Protein AF-A0A4R1R5V6-F1 (afdb_monomer)

Sequence (271 aa):
MTAVFISIFLVMGVMIYFIIISLRLVIENATKKVNAYFLSKLSEYDDDFQKKIDEIQNLEFSKEELKQEIRMLQMDHNSLGTSRFYRPRPVERDIFIPTARYIDNVFFEDYKLVKNLLIIDKEEIIRTILDKFPYAGDKKRYNAAKSILQTLNFEAVYDLSSLPEETQLKLLDEELKREEKKLLKEYLEPLREAKEFNLLGFLNWINEVITKESPILMAYLGEKDEDYSYIADNVICQFDSNVCEGIRIVYQNRLYDYSVYESRRRNEYIY

Organism: NCBI:txid1469948

Mean predicted aligned error: 18.08 Å

Structure (mmCIF, N/CA/C/O backbone):
data_AF-A0A4R1R5V6-F1
#
_entry.id   AF-A0A4R1R5V6-F1
#
loop_
_atom_site.group_PDB
_atom_site.id
_atom_site.type_symbol
_atom_site.label_atom_id
_atom_site.label_alt_id
_atom_site.label_comp_id
_atom_site.label_asym_id
_atom_site.label_entity_id
_atom_site.label_seq_id
_atom_site.pdbx_PDB_ins_code
_atom_site.Cartn_x
_atom_site.Cartn_y
_atom_site.Cartn_z
_atom_site.occupancy
_atom_site.B_iso_or_equiv
_atom_site.auth_seq_id
_atom_site.auth_comp_id
_atom_site.auth_asym_id
_atom_site.auth_atom_id
_atom_site.pdbx_PDB_model_num
ATOM 1 N N . MET A 1 1 ? 69.994 -27.601 49.071 1.00 62.72 1 MET A N 1
ATOM 2 C CA . MET A 1 1 ? 68.997 -26.556 48.736 1.00 62.72 1 MET A CA 1
ATOM 3 C C . MET A 1 1 ? 69.454 -25.644 47.598 1.00 62.72 1 MET A C 1
ATOM 5 O O . MET A 1 1 ? 68.696 -25.482 46.656 1.00 62.72 1 MET A O 1
ATOM 9 N N . THR A 1 2 ? 70.681 -25.115 47.599 1.00 75.88 2 THR A N 1
ATOM 10 C CA . THR A 1 2 ? 71.198 -24.221 46.534 1.00 75.88 2 THR A CA 1
ATOM 11 C C . THR A 1 2 ? 71.192 -24.830 45.121 1.00 75.88 2 THR A C 1
ATOM 13 O O . THR A 1 2 ? 70.782 -24.162 44.178 1.00 75.88 2 THR A O 1
ATOM 16 N N . ALA A 1 3 ? 71.544 -26.111 44.962 1.00 77.00 3 ALA A N 1
ATOM 17 C CA . ALA A 1 3 ? 71.521 -26.796 43.659 1.00 77.00 3 ALA A CA 1
ATOM 18 C C . ALA A 1 3 ? 70.109 -26.929 43.040 1.00 77.00 3 ALA A C 1
ATOM 20 O O . ALA A 1 3 ? 69.960 -26.918 41.818 1.00 77.00 3 ALA A O 1
ATOM 21 N N . VAL A 1 4 ? 69.068 -27.007 43.877 1.00 82.50 4 VAL A N 1
ATOM 22 C CA . VAL A 1 4 ? 67.664 -27.074 43.428 1.00 82.50 4 VAL A CA 1
ATOM 23 C C . VAL A 1 4 ? 67.196 -25.701 42.935 1.00 82.50 4 VAL A C 1
ATOM 25 O O . VAL A 1 4 ? 66.539 -25.601 41.907 1.00 82.50 4 VAL A O 1
ATOM 28 N N . PHE A 1 5 ? 67.609 -24.618 43.600 1.00 84.19 5 PHE A N 1
ATOM 29 C CA . PHE A 1 5 ? 67.310 -23.263 43.127 1.00 84.19 5 PHE A CA 1
ATOM 30 C C . PHE A 1 5 ? 67.996 -22.947 41.791 1.00 84.19 5 PHE A C 1
ATOM 32 O O . PHE A 1 5 ? 67.356 -22.401 40.897 1.00 84.19 5 PHE A O 1
ATOM 39 N N . ILE A 1 6 ? 69.260 -23.344 41.611 1.00 87.44 6 ILE A N 1
ATOM 40 C CA . ILE A 1 6 ? 69.994 -23.115 40.352 1.00 87.44 6 ILE A CA 1
ATOM 41 C C . ILE A 1 6 ? 69.330 -23.848 39.177 1.00 87.44 6 ILE A C 1
ATOM 43 O O . ILE A 1 6 ? 69.193 -23.281 38.094 1.00 87.44 6 ILE A O 1
ATOM 47 N N . SER A 1 7 ? 68.872 -25.083 39.388 1.00 84.12 7 SER A N 1
ATOM 48 C CA . SER A 1 7 ? 68.189 -25.860 38.346 1.00 84.12 7 SER A CA 1
ATOM 49 C C . SER A 1 7 ? 66.830 -25.262 37.965 1.00 84.12 7 SER A C 1
ATOM 51 O O . SER A 1 7 ? 66.526 -25.183 36.777 1.00 84.12 7 SER A O 1
ATOM 53 N N . ILE A 1 8 ? 66.058 -24.747 38.928 1.00 87.25 8 ILE A N 1
ATOM 54 C CA . ILE A 1 8 ? 64.796 -24.037 38.649 1.00 87.25 8 ILE A CA 1
ATOM 55 C C . ILE A 1 8 ? 65.042 -22.777 37.807 1.00 87.25 8 ILE A C 1
ATOM 57 O O . ILE A 1 8 ? 64.345 -22.555 36.817 1.00 87.25 8 ILE A O 1
ATOM 61 N N . PHE A 1 9 ? 66.058 -21.975 38.145 1.00 89.50 9 PHE A N 1
ATOM 62 C CA . PHE A 1 9 ? 66.395 -20.778 37.367 1.00 89.50 9 PHE A CA 1
ATOM 63 C C . PHE A 1 9 ? 66.865 -21.106 35.946 1.00 89.50 9 PHE A C 1
ATOM 65 O O . PHE A 1 9 ? 66.532 -20.377 35.012 1.00 89.50 9 PHE A O 1
ATOM 72 N N . LEU A 1 10 ? 67.586 -22.214 35.761 1.00 90.81 10 LEU A N 1
ATOM 73 C CA . LEU A 1 10 ? 68.023 -22.659 34.440 1.00 90.81 10 LEU A CA 1
ATOM 74 C C . LEU A 1 10 ? 66.830 -23.078 33.572 1.00 90.81 10 LEU A C 1
ATOM 76 O O . LEU A 1 10 ? 66.726 -22.641 32.428 1.00 90.81 10 LEU A O 1
ATOM 80 N N . VAL A 1 11 ? 65.885 -23.842 34.130 1.00 89.31 11 VAL A N 1
ATOM 81 C CA . VAL A 1 11 ? 64.647 -24.218 33.426 1.00 89.31 11 VAL A CA 1
ATOM 82 C C . VAL A 1 11 ? 63.820 -22.979 33.073 1.00 89.31 11 VAL A C 1
ATOM 84 O O . VAL A 1 11 ? 63.365 -22.851 31.937 1.00 89.31 11 VAL A O 1
ATOM 87 N N . MET A 1 12 ? 63.683 -22.026 34.000 1.00 88.69 12 MET A N 1
ATOM 88 C CA . MET A 1 12 ? 62.961 -20.776 33.745 1.00 88.69 12 MET A CA 1
ATOM 89 C C . MET A 1 12 ? 63.623 -19.949 32.632 1.00 88.69 12 MET A C 1
ATOM 91 O O . MET A 1 12 ? 62.933 -19.432 31.754 1.00 88.69 12 MET A O 1
ATOM 95 N N . GLY A 1 13 ? 64.958 -19.872 32.616 1.00 92.88 13 GLY A N 1
ATOM 96 C CA . GLY A 1 13 ? 65.711 -19.195 31.559 1.00 92.88 13 GLY A CA 1
ATOM 97 C C . GLY A 1 13 ? 65.502 -19.830 30.182 1.00 92.88 13 GLY A C 1
ATOM 98 O O . GLY A 1 13 ? 65.269 -19.119 29.204 1.00 92.88 13 GLY A O 1
ATOM 99 N N . VAL A 1 14 ? 65.501 -21.165 30.110 1.00 92.12 14 VAL A N 1
ATOM 100 C CA . VAL A 1 14 ? 65.233 -21.905 28.865 1.00 92.12 14 VAL A CA 1
ATOM 101 C C . VAL A 1 14 ? 63.801 -21.669 28.377 1.00 92.12 14 VAL A C 1
ATOM 103 O O . VAL A 1 14 ? 63.596 -21.450 27.183 1.00 92.12 14 VAL A O 1
ATOM 106 N N . MET A 1 15 ? 62.812 -21.639 29.276 1.00 90.88 15 MET A N 1
ATOM 107 C CA . MET A 1 15 ? 61.427 -21.342 28.897 1.00 90.88 15 MET A CA 1
ATOM 108 C C . MET A 1 15 ? 61.261 -19.919 28.357 1.00 90.88 15 MET A C 1
ATOM 110 O O . MET A 1 15 ? 60.629 -19.730 27.320 1.00 90.88 15 MET A O 1
ATOM 114 N N . ILE A 1 16 ? 61.862 -18.922 29.010 1.00 91.12 16 ILE A N 1
ATOM 115 C CA . ILE A 1 16 ? 61.817 -17.528 28.542 1.00 91.12 16 ILE A CA 1
ATOM 116 C C . ILE A 1 16 ? 62.481 -17.403 27.165 1.00 91.12 16 ILE A C 1
ATOM 118 O O . ILE A 1 16 ? 61.933 -16.763 26.267 1.00 91.12 16 ILE A O 1
ATOM 122 N N . TYR A 1 17 ? 63.626 -18.059 26.968 1.00 93.50 17 TYR A N 1
ATOM 123 C CA . TYR A 1 17 ? 64.318 -18.078 25.681 1.00 93.50 17 TYR A CA 1
ATOM 124 C C . TYR A 1 17 ? 63.458 -18.696 24.568 1.00 93.50 17 TYR A C 1
ATOM 126 O O . TYR A 1 17 ? 63.351 -18.130 23.478 1.00 93.50 17 TYR A O 1
ATOM 134 N N . PHE A 1 18 ? 62.777 -19.808 24.859 1.00 91.62 18 PHE A N 1
ATOM 135 C CA . PHE A 1 18 ? 61.870 -20.455 23.912 1.00 91.62 18 PHE A CA 1
ATOM 136 C C . PHE A 1 18 ? 60.691 -19.552 23.523 1.00 91.62 18 PHE A C 1
ATOM 138 O O . PHE A 1 18 ? 60.364 -19.439 22.341 1.00 91.62 18 PHE A O 1
ATOM 145 N N . ILE A 1 19 ? 60.094 -18.846 24.490 1.00 88.44 19 ILE A N 1
ATOM 146 C CA . ILE A 1 19 ? 59.000 -17.898 24.230 1.00 88.44 19 ILE A CA 1
ATOM 147 C C . ILE A 1 19 ? 59.467 -16.782 23.290 1.00 88.44 19 ILE A C 1
ATOM 149 O O . ILE A 1 19 ? 58.785 -16.495 22.304 1.00 88.44 19 ILE A O 1
ATOM 153 N N . ILE A 1 20 ? 60.650 -16.206 23.531 1.00 90.56 20 ILE A N 1
ATOM 154 C CA . ILE A 1 20 ? 61.210 -15.132 22.694 1.00 90.56 20 ILE A CA 1
ATOM 155 C C . ILE A 1 20 ? 61.450 -15.610 21.255 1.00 90.56 20 ILE A C 1
ATOM 157 O O . ILE A 1 20 ? 61.124 -14.890 20.308 1.00 90.56 20 ILE A O 1
ATOM 161 N N . ILE A 1 21 ? 61.977 -16.825 21.069 1.00 89.88 21 ILE A N 1
ATOM 162 C CA . ILE A 1 21 ? 62.158 -17.410 19.731 1.00 89.88 21 ILE A CA 1
ATOM 163 C C . ILE A 1 21 ? 60.813 -17.637 19.048 1.00 89.88 21 ILE A C 1
ATOM 165 O O . ILE A 1 21 ? 60.649 -17.254 17.888 1.00 89.88 21 ILE A O 1
ATOM 169 N N . SER A 1 22 ? 59.845 -18.223 19.758 1.00 84.88 22 SER A N 1
ATOM 170 C CA . SER A 1 22 ? 58.524 -18.499 19.191 1.00 84.88 22 SER A CA 1
ATOM 171 C C . SER A 1 22 ? 57.841 -17.214 18.715 1.00 84.88 22 SER A C 1
ATOM 173 O O . SER A 1 22 ? 57.289 -17.180 17.618 1.00 84.88 22 SER A O 1
ATOM 175 N N . LEU A 1 23 ? 57.974 -16.124 19.478 1.00 84.50 23 LEU A N 1
ATOM 176 C CA . LEU A 1 23 ? 57.399 -14.830 19.136 1.00 84.50 23 LEU A CA 1
ATOM 177 C C . LEU A 1 23 ? 58.038 -14.248 17.871 1.00 84.50 23 LEU A C 1
ATOM 179 O O . LEU A 1 23 ? 57.321 -13.797 16.980 1.00 84.50 23 LEU A O 1
ATOM 183 N N . ARG A 1 24 ? 59.371 -14.310 17.746 1.00 83.31 24 ARG A N 1
ATOM 184 C CA . ARG A 1 24 ? 60.068 -13.863 16.526 1.00 83.31 24 ARG A CA 1
ATOM 185 C C . ARG A 1 24 ? 59.613 -14.641 15.293 1.00 83.31 24 ARG A C 1
ATOM 187 O O . ARG A 1 24 ? 59.343 -14.041 14.257 1.00 83.31 24 ARG A O 1
ATOM 194 N N . LEU A 1 25 ? 59.457 -15.956 15.426 1.00 81.75 25 LEU A N 1
ATOM 195 C CA . LEU A 1 25 ? 59.054 -16.831 14.326 1.00 81.75 25 LEU A CA 1
ATOM 196 C C . LEU A 1 25 ? 57.593 -16.597 13.899 1.00 81.75 25 LEU A C 1
ATOM 198 O O . LEU A 1 25 ? 57.275 -16.628 12.709 1.00 81.75 25 LEU A O 1
ATOM 202 N N . VAL A 1 26 ? 56.702 -16.304 14.851 1.00 82.94 26 VAL A N 1
ATOM 203 C CA . VAL A 1 26 ? 55.313 -15.912 14.562 1.00 82.94 26 VAL A CA 1
ATOM 204 C C . VAL A 1 26 ? 55.257 -14.556 13.858 1.00 82.94 26 VAL A C 1
ATOM 206 O O . VAL A 1 26 ? 54.523 -14.427 12.881 1.00 82.94 26 VAL A O 1
ATOM 209 N N . ILE A 1 27 ? 56.051 -13.571 14.292 1.00 77.00 27 ILE A N 1
ATOM 210 C CA . ILE A 1 27 ? 56.091 -12.235 13.677 1.00 77.00 27 ILE A CA 1
ATOM 211 C C . ILE A 1 27 ? 56.576 -12.313 12.226 1.00 77.00 27 ILE A C 1
ATOM 213 O O . ILE A 1 27 ? 55.933 -11.755 11.342 1.00 77.00 27 ILE A O 1
ATOM 217 N N . GLU A 1 28 ? 57.662 -13.036 1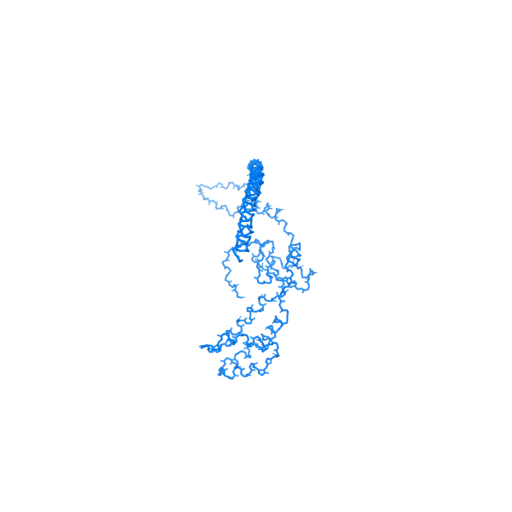1.942 1.00 79.94 28 GLU A N 1
ATOM 218 C CA . GLU A 1 28 ? 58.164 -13.174 10.567 1.00 79.94 28 GLU A CA 1
ATOM 219 C C . GLU A 1 28 ? 57.142 -13.841 9.637 1.00 79.94 28 GLU A C 1
ATOM 221 O O . GLU A 1 28 ? 56.937 -13.399 8.502 1.00 79.94 28 GLU A O 1
ATOM 226 N N . ASN A 1 29 ? 56.457 -14.878 10.123 1.00 79.19 29 ASN A N 1
ATOM 227 C CA . ASN A 1 29 ? 55.423 -15.568 9.357 1.00 79.19 29 ASN A CA 1
ATOM 228 C C . ASN A 1 29 ? 54.157 -14.718 9.181 1.00 79.19 29 ASN A C 1
ATOM 230 O O . ASN A 1 29 ? 53.536 -14.770 8.118 1.00 79.19 29 ASN A O 1
ATOM 234 N N . ALA A 1 30 ? 53.785 -13.918 10.182 1.00 74.31 30 ALA A N 1
ATOM 235 C CA . ALA A 1 30 ? 52.677 -12.976 10.088 1.00 74.31 30 ALA A CA 1
ATOM 236 C C . ALA A 1 30 ? 52.974 -11.889 9.048 1.00 74.31 30 ALA A C 1
ATOM 238 O O . ALA A 1 30 ? 52.163 -11.682 8.152 1.00 74.31 30 ALA A O 1
ATOM 239 N N . THR A 1 31 ? 54.159 -11.275 9.081 1.00 74.81 31 THR A N 1
ATOM 240 C CA . THR A 1 31 ? 54.557 -10.234 8.120 1.00 74.81 31 THR A CA 1
ATOM 241 C C . THR A 1 31 ? 54.578 -10.760 6.684 1.00 74.81 31 THR A C 1
ATOM 243 O O . THR A 1 31 ? 54.076 -10.098 5.778 1.00 74.81 31 THR A O 1
ATOM 246 N N . LYS A 1 32 ? 55.079 -11.984 6.457 1.00 79.75 32 LYS A N 1
ATOM 247 C CA . LYS A 1 32 ? 55.045 -12.618 5.126 1.00 79.75 32 LYS A CA 1
ATOM 248 C C . LYS A 1 32 ? 53.617 -12.861 4.635 1.00 79.75 32 LYS A C 1
ATOM 250 O O . LYS A 1 32 ? 53.320 -12.560 3.482 1.00 79.75 32 LYS A O 1
ATOM 255 N N . LYS A 1 33 ? 52.730 -13.369 5.499 1.00 76.69 33 LYS A N 1
ATOM 256 C CA . LYS A 1 33 ? 51.315 -13.595 5.155 1.00 76.69 33 LYS A CA 1
ATOM 257 C C . LYS A 1 33 ? 50.576 -12.291 4.879 1.00 76.69 33 LYS A C 1
ATOM 259 O O . LYS A 1 33 ? 49.814 -12.222 3.924 1.00 76.69 33 LYS A O 1
ATOM 264 N N . VAL A 1 34 ? 50.829 -11.266 5.685 1.00 74.62 34 VAL A N 1
ATOM 265 C CA . VAL A 1 34 ? 50.228 -9.940 5.542 1.00 74.62 34 VAL A CA 1
ATOM 266 C C . VAL A 1 34 ? 50.664 -9.294 4.227 1.00 74.62 34 VAL A C 1
ATOM 268 O O . VAL A 1 34 ? 49.810 -8.863 3.462 1.00 74.62 34 VAL A O 1
ATOM 271 N N . ASN A 1 35 ? 51.957 -9.321 3.896 1.00 77.50 35 ASN A N 1
ATOM 272 C CA . ASN A 1 35 ? 52.454 -8.773 2.631 1.00 77.50 35 ASN A CA 1
ATOM 273 C C . ASN A 1 35 ? 51.921 -9.535 1.411 1.00 77.50 35 ASN A C 1
ATOM 275 O O . ASN A 1 35 ? 51.513 -8.910 0.438 1.00 77.50 35 ASN A O 1
ATOM 279 N N . ALA A 1 36 ? 51.880 -10.870 1.463 1.00 78.19 36 ALA A N 1
ATOM 280 C CA . ALA A 1 36 ? 51.310 -11.673 0.382 1.00 78.19 36 ALA A CA 1
ATOM 281 C C . ALA A 1 36 ? 49.809 -11.395 0.193 1.00 78.19 36 ALA A C 1
ATOM 283 O O . ALA A 1 36 ? 49.349 -11.246 -0.936 1.00 78.19 36 ALA A O 1
ATOM 284 N N . TYR A 1 37 ? 49.060 -11.261 1.291 1.00 79.81 37 TYR A N 1
ATOM 285 C CA . TYR A 1 37 ? 47.639 -10.925 1.252 1.00 79.81 37 TYR A CA 1
ATOM 286 C C . TYR A 1 37 ? 47.404 -9.516 0.698 1.00 79.81 37 TYR A C 1
ATOM 288 O O . TYR A 1 37 ? 46.584 -9.353 -0.202 1.00 79.81 37 TYR A O 1
ATOM 296 N N . PHE A 1 38 ? 48.165 -8.516 1.156 1.00 77.00 38 PHE A N 1
ATOM 297 C CA . PHE A 1 38 ? 48.087 -7.150 0.635 1.00 77.00 38 PHE A CA 1
ATOM 298 C C . PHE A 1 38 ? 48.413 -7.080 -0.857 1.00 77.00 38 PHE A C 1
ATOM 300 O O . PHE A 1 38 ? 47.663 -6.449 -1.592 1.00 77.00 38 PHE A O 1
ATOM 307 N N . LEU A 1 39 ? 49.467 -7.760 -1.317 1.00 81.94 39 LEU A N 1
ATOM 308 C CA . LEU A 1 39 ? 49.816 -7.814 -2.740 1.00 81.94 39 LEU A CA 1
ATOM 309 C C . LEU A 1 39 ? 48.732 -8.505 -3.571 1.00 81.94 39 LEU A C 1
ATOM 311 O O . LEU A 1 39 ? 48.372 -8.002 -4.630 1.00 81.94 39 LEU A O 1
ATOM 315 N N . SER A 1 40 ? 48.171 -9.614 -3.077 1.00 79.38 40 SER A N 1
ATOM 316 C CA . SER A 1 40 ? 47.073 -10.299 -3.770 1.00 79.38 40 SER A CA 1
ATOM 317 C C . SER A 1 40 ? 45.822 -9.427 -3.869 1.00 79.38 40 SER A C 1
ATOM 319 O O . SER A 1 40 ? 45.215 -9.347 -4.930 1.00 79.38 40 SER A O 1
ATOM 321 N N . LYS A 1 41 ? 45.485 -8.703 -2.794 1.00 79.06 41 LYS A N 1
ATOM 322 C CA . LYS A 1 41 ? 44.350 -7.782 -2.778 1.00 79.06 41 LYS A CA 1
ATOM 323 C C . LYS A 1 41 ? 44.576 -6.588 -3.696 1.00 79.06 41 LYS A C 1
ATOM 325 O O . LYS A 1 41 ? 43.633 -6.154 -4.339 1.00 79.06 41 LYS A O 1
ATOM 330 N N . LEU A 1 42 ? 45.800 -6.068 -3.765 1.00 82.00 42 LEU A N 1
ATOM 331 C CA . LEU A 1 42 ? 46.142 -4.956 -4.651 1.00 82.00 42 LEU A CA 1
ATOM 332 C C . LEU A 1 42 ? 46.030 -5.365 -6.126 1.00 82.00 42 LEU A C 1
ATOM 334 O O . LEU A 1 42 ? 45.439 -4.635 -6.907 1.00 82.00 42 LEU A O 1
ATOM 338 N N . SER A 1 43 ? 46.501 -6.568 -6.468 1.00 75.81 43 SER A N 1
ATOM 339 C CA . SER A 1 43 ? 46.341 -7.139 -7.811 1.00 75.81 43 SER A CA 1
ATOM 340 C C . SER A 1 43 ? 44.871 -7.347 -8.185 1.00 75.81 43 SER A C 1
ATOM 342 O O . SER A 1 43 ? 44.480 -7.055 -9.305 1.00 75.81 43 SER A O 1
ATOM 344 N N . GLU A 1 44 ? 44.050 -7.831 -7.250 1.00 81.50 44 GLU A N 1
ATOM 345 C CA . GLU A 1 44 ? 42.609 -8.014 -7.470 1.00 81.50 44 GLU A CA 1
ATOM 346 C C . GLU A 1 44 ? 41.896 -6.669 -7.699 1.00 81.50 44 GLU A C 1
ATOM 348 O O . GLU A 1 44 ? 41.014 -6.571 -8.549 1.00 81.50 44 GLU A O 1
ATOM 353 N N . TYR A 1 45 ? 42.310 -5.612 -6.988 1.00 78.75 45 TYR A N 1
ATOM 354 C CA . TYR A 1 45 ? 41.810 -4.259 -7.235 1.00 78.75 45 TYR A CA 1
ATOM 355 C C . TYR A 1 45 ? 42.223 -3.730 -8.609 1.00 78.75 45 TYR A C 1
ATOM 357 O O . TYR A 1 45 ? 41.380 -3.152 -9.289 1.00 78.75 45 TYR A O 1
ATOM 365 N N . ASP A 1 46 ? 43.477 -3.921 -9.025 1.00 83.00 46 ASP A N 1
ATOM 366 C CA . ASP A 1 46 ? 43.948 -3.480 -10.344 1.00 83.00 46 ASP A CA 1
ATOM 367 C C . ASP A 1 46 ? 43.165 -4.158 -11.481 1.00 83.00 46 ASP A C 1
ATOM 369 O O . ASP A 1 46 ? 42.751 -3.479 -12.424 1.00 83.00 46 ASP A O 1
ATOM 373 N N . ASP A 1 47 ? 42.876 -5.456 -11.362 1.00 85.75 47 ASP A N 1
ATOM 374 C CA . ASP A 1 47 ? 42.055 -6.193 -12.332 1.00 85.75 47 ASP A CA 1
ATOM 375 C C . ASP A 1 47 ? 40.615 -5.652 -12.399 1.00 85.75 47 ASP A C 1
ATOM 377 O O . ASP A 1 47 ? 40.048 -5.486 -13.483 1.00 85.75 47 ASP A O 1
ATOM 381 N N . ASP A 1 48 ? 40.009 -5.341 -11.251 1.00 83.88 48 ASP A N 1
ATOM 382 C CA . ASP A 1 48 ? 38.671 -4.744 -11.199 1.00 83.88 48 ASP A CA 1
ATOM 383 C C . ASP A 1 48 ? 38.653 -3.307 -11.740 1.00 83.88 48 ASP A C 1
ATOM 385 O O . ASP A 1 48 ? 37.689 -2.904 -12.399 1.00 83.88 48 ASP A O 1
ATOM 389 N N . PHE A 1 49 ? 39.719 -2.532 -11.522 1.00 80.38 49 PHE A N 1
ATOM 390 C CA . PHE A 1 49 ? 39.869 -1.210 -12.126 1.00 80.38 49 PHE A CA 1
ATOM 391 C C . PHE A 1 49 ? 39.990 -1.296 -13.647 1.00 80.38 49 PHE A C 1
ATOM 393 O O . PHE A 1 49 ? 39.329 -0.517 -14.335 1.00 80.38 49 PHE A O 1
ATOM 400 N N . GLN A 1 50 ? 40.766 -2.245 -14.180 1.00 86.19 50 GLN A N 1
ATOM 401 C CA . GLN A 1 50 ? 40.873 -2.448 -15.627 1.00 86.19 50 GLN A CA 1
ATOM 402 C C . GLN A 1 50 ? 39.526 -2.813 -16.248 1.00 86.19 50 GLN A C 1
ATOM 404 O O . GLN A 1 50 ? 39.107 -2.163 -17.202 1.00 86.19 50 GLN A O 1
ATOM 409 N N . LYS A 1 51 ? 38.780 -3.748 -15.647 1.00 89.06 51 LYS A N 1
ATOM 410 C CA . LYS A 1 51 ? 37.428 -4.092 -16.120 1.00 89.06 51 LYS A CA 1
ATOM 411 C C . LYS A 1 51 ? 36.496 -2.885 -16.157 1.00 89.06 51 LYS A C 1
ATOM 413 O O . LYS A 1 51 ? 35.741 -2.731 -17.110 1.00 89.06 51 LYS A O 1
ATOM 418 N N . LYS A 1 52 ? 36.548 -2.015 -15.141 1.00 85.56 52 LYS A N 1
ATOM 419 C CA . LYS A 1 52 ? 35.735 -0.790 -15.121 1.00 85.56 52 LYS A CA 1
ATOM 420 C C . LYS A 1 52 ? 36.157 0.215 -16.185 1.00 85.56 52 LYS A C 1
ATOM 422 O O . LYS A 1 52 ? 35.295 0.892 -16.736 1.00 85.56 52 LYS A O 1
ATOM 427 N N . ILE A 1 53 ? 37.453 0.333 -16.469 1.00 85.50 53 ILE A N 1
ATOM 428 C CA . ILE A 1 53 ? 37.952 1.186 -17.555 1.00 85.50 53 ILE A CA 1
ATOM 429 C C . ILE A 1 53 ? 37.446 0.661 -18.903 1.00 85.50 53 ILE A C 1
ATOM 431 O O . ILE A 1 53 ? 36.909 1.446 -19.682 1.00 85.50 53 ILE A O 1
ATOM 435 N N . ASP A 1 54 ? 37.530 -0.649 -19.140 1.00 91.56 54 ASP A N 1
ATOM 436 C CA . ASP A 1 54 ? 37.032 -1.281 -20.367 1.00 91.56 54 ASP A CA 1
ATOM 437 C C . ASP A 1 54 ? 35.510 -1.125 -20.510 1.00 91.56 54 ASP A C 1
ATOM 439 O O . ASP A 1 54 ? 34.999 -0.826 -21.589 1.00 91.56 54 ASP A O 1
ATOM 443 N N . GLU A 1 55 ? 34.762 -1.274 -19.413 1.00 90.81 55 GLU A N 1
ATOM 444 C CA . GLU A 1 55 ? 33.313 -1.066 -19.392 1.00 90.81 55 GLU A CA 1
ATOM 445 C C . GLU A 1 55 ? 32.947 0.389 -19.720 1.00 90.81 55 GLU A C 1
ATOM 447 O O . GLU A 1 55 ? 32.062 0.630 -20.542 1.00 90.81 55 GLU A O 1
ATOM 452 N N . ILE A 1 56 ? 33.665 1.367 -19.155 1.00 87.19 56 ILE A N 1
ATOM 453 C CA . ILE A 1 56 ? 33.473 2.789 -19.472 1.00 87.19 56 ILE A CA 1
ATOM 454 C C . ILE A 1 56 ? 33.769 3.061 -20.949 1.00 87.19 56 ILE A C 1
ATOM 456 O O . ILE A 1 56 ? 32.977 3.738 -21.601 1.00 87.19 56 ILE A O 1
ATOM 460 N N . GLN A 1 57 ? 34.854 2.511 -21.499 1.00 89.94 57 GLN A N 1
ATOM 461 C CA . GLN A 1 57 ? 35.194 2.683 -22.915 1.00 89.94 57 GLN A CA 1
ATOM 462 C C . GLN A 1 57 ? 34.131 2.079 -23.841 1.00 89.94 57 GLN A C 1
ATOM 464 O O . GLN A 1 57 ? 33.715 2.721 -24.805 1.00 89.94 57 GLN A O 1
ATOM 469 N N . ASN A 1 58 ? 33.631 0.883 -23.525 1.00 91.94 58 ASN A N 1
ATOM 470 C CA . ASN A 1 58 ? 32.558 0.246 -24.290 1.00 91.94 58 ASN A CA 1
ATOM 471 C C . ASN A 1 58 ? 31.247 1.046 -24.227 1.00 91.94 58 ASN A C 1
ATOM 473 O O . ASN A 1 58 ? 30.540 1.167 -25.231 1.00 91.94 58 ASN A O 1
ATOM 477 N N . LEU A 1 59 ? 30.925 1.623 -23.066 1.00 89.06 59 LEU A N 1
ATOM 478 C CA . LEU A 1 59 ? 29.765 2.500 -22.900 1.00 89.06 59 LEU A CA 1
ATOM 479 C C . LEU A 1 59 ? 29.926 3.816 -23.670 1.00 89.06 59 LEU A C 1
ATOM 481 O O . LEU A 1 59 ? 28.959 4.286 -24.270 1.00 89.06 59 LEU A O 1
ATOM 485 N N . GLU A 1 60 ? 31.123 4.407 -23.682 1.00 86.25 60 GLU A N 1
ATOM 486 C CA . GLU A 1 60 ? 31.415 5.600 -24.482 1.00 86.25 60 GLU A CA 1
ATOM 487 C C . GLU A 1 60 ? 31.272 5.317 -25.978 1.00 86.25 60 GLU A C 1
ATOM 489 O O . GLU A 1 60 ? 30.587 6.073 -26.668 1.00 86.25 60 GLU A O 1
ATOM 494 N N . PHE A 1 61 ? 31.811 4.195 -26.458 1.00 90.69 61 PHE A N 1
ATOM 495 C CA . PHE A 1 61 ? 31.671 3.771 -27.849 1.00 90.69 61 PHE A CA 1
ATOM 496 C C . PHE A 1 61 ? 30.199 3.548 -28.234 1.00 90.69 61 PHE A C 1
ATOM 498 O O . PHE A 1 61 ? 29.710 4.139 -29.195 1.00 90.69 61 PHE A O 1
ATOM 505 N N . SER A 1 62 ? 29.449 2.802 -27.415 1.00 86.12 62 SER A N 1
ATOM 506 C CA . SER A 1 62 ? 28.011 2.561 -27.632 1.00 86.12 62 SER A CA 1
ATOM 507 C C . SER A 1 62 ? 27.204 3.865 -27.646 1.00 86.12 62 SER A C 1
ATOM 509 O O . SER A 1 62 ? 26.275 4.045 -28.434 1.00 86.12 62 SER A O 1
ATOM 511 N N . LYS A 1 63 ? 27.564 4.822 -26.781 1.00 87.62 63 LYS A N 1
ATOM 512 C CA . LYS A 1 63 ? 26.937 6.148 -26.733 1.00 87.62 63 LYS A CA 1
ATOM 513 C C . LYS A 1 63 ? 27.231 6.960 -27.994 1.00 87.62 63 LYS A C 1
ATOM 515 O O . LYS A 1 63 ? 26.364 7.712 -28.444 1.00 87.62 63 LYS A O 1
ATOM 520 N N . GLU A 1 64 ? 28.436 6.857 -28.547 1.00 86.62 64 GLU A N 1
ATOM 521 C CA . GLU A 1 64 ? 28.784 7.512 -29.806 1.00 86.62 64 GLU A CA 1
ATOM 522 C C . GLU A 1 64 ? 28.031 6.912 -30.993 1.00 86.62 64 GLU A C 1
ATOM 524 O O . GLU A 1 64 ? 27.489 7.686 -31.786 1.00 86.62 64 GLU A O 1
ATOM 529 N N . GLU A 1 65 ? 27.913 5.583 -31.072 1.00 88.00 65 GLU A N 1
ATOM 530 C CA . GLU A 1 65 ? 27.108 4.891 -32.089 1.00 88.00 65 GLU A CA 1
ATOM 531 C C . GLU A 1 65 ? 25.637 5.323 -32.030 1.00 88.00 65 GLU A C 1
ATOM 533 O O . GLU A 1 65 ? 25.103 5.824 -33.021 1.00 88.00 65 GLU A O 1
ATOM 538 N N . LEU A 1 66 ? 25.014 5.282 -30.846 1.00 86.19 66 LEU A N 1
ATOM 539 C CA . LEU A 1 66 ? 23.637 5.753 -30.642 1.00 86.19 66 LEU A CA 1
ATOM 540 C C . LEU A 1 66 ? 23.466 7.228 -31.034 1.00 86.19 66 LEU A C 1
ATOM 542 O O . LEU A 1 66 ? 22.466 7.621 -31.631 1.00 86.19 66 LEU A O 1
ATOM 546 N N . LYS A 1 67 ? 24.452 8.083 -30.739 1.00 88.19 67 LYS A N 1
ATOM 547 C CA . LYS A 1 67 ? 24.409 9.507 -31.109 1.00 88.19 67 LYS A CA 1
ATOM 548 C C . LYS A 1 67 ? 24.583 9.730 -32.614 1.00 88.19 67 LYS A C 1
ATOM 550 O O . LYS A 1 67 ? 24.154 10.769 -33.129 1.00 88.19 67 LYS A O 1
ATOM 555 N N . GLN A 1 68 ? 25.260 8.829 -33.321 1.00 81.88 68 GLN A N 1
ATOM 556 C CA . GLN A 1 68 ? 25.332 8.849 -34.781 1.00 81.88 68 GLN A CA 1
ATOM 557 C C . GLN A 1 68 ? 24.015 8.362 -35.3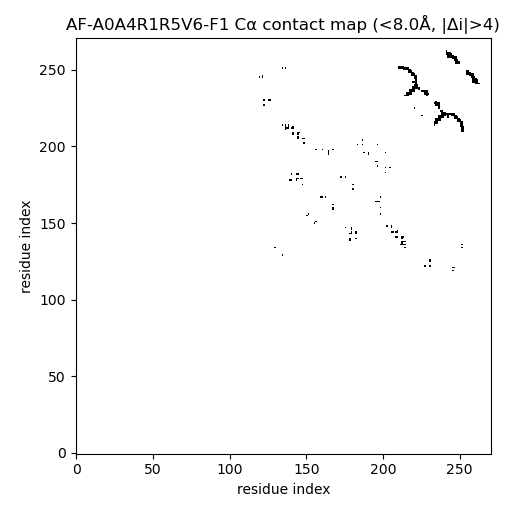90 1.00 81.88 68 GLN A C 1
ATOM 559 O O . GLN A 1 68 ? 23.488 9.034 -36.274 1.00 81.88 68 GLN A O 1
ATOM 564 N N . GLU A 1 69 ? 23.432 7.291 -34.856 1.00 83.25 69 GLU A N 1
ATOM 565 C CA . GLU A 1 69 ? 22.128 6.770 -35.274 1.00 83.25 69 GLU A CA 1
ATOM 566 C C . GLU A 1 69 ? 21.011 7.808 -35.088 1.00 83.25 69 GLU A C 1
ATOM 568 O O . GLU A 1 69 ? 20.295 8.120 -36.037 1.00 83.25 69 GLU A O 1
ATOM 573 N N . ILE A 1 70 ? 20.947 8.469 -33.926 1.00 78.06 70 ILE A N 1
ATOM 574 C CA . ILE A 1 70 ? 20.007 9.573 -33.668 1.00 78.06 70 ILE A CA 1
ATOM 575 C C . ILE A 1 70 ? 20.191 10.712 -34.679 1.00 78.06 70 ILE A C 1
ATOM 577 O O . ILE A 1 70 ? 19.210 11.289 -35.142 1.00 78.06 70 ILE A O 1
ATOM 581 N N . ARG A 1 71 ? 21.433 11.046 -35.054 1.00 77.62 71 ARG A N 1
ATOM 582 C CA . ARG A 1 71 ? 21.696 12.096 -36.052 1.00 77.62 71 ARG A CA 1
ATOM 583 C C . ARG A 1 71 ? 21.239 11.695 -37.451 1.00 77.62 71 ARG A C 1
ATOM 585 O O . ARG A 1 71 ? 20.703 12.545 -38.158 1.00 77.62 71 ARG A O 1
ATOM 592 N N . MET A 1 72 ? 21.413 10.432 -37.836 1.00 74.56 72 MET A N 1
ATOM 593 C CA . MET A 1 72 ? 20.906 9.910 -39.108 1.00 74.56 72 MET A CA 1
ATOM 594 C C . MET A 1 72 ? 19.372 9.912 -39.133 1.00 74.56 72 MET A C 1
ATOM 596 O O . MET A 1 72 ? 18.780 10.442 -40.070 1.00 74.56 72 MET A O 1
ATOM 600 N N . LEU A 1 73 ? 18.729 9.455 -38.055 1.00 71.50 73 LEU A N 1
ATOM 601 C CA . LEU A 1 73 ? 17.270 9.481 -37.911 1.00 71.50 73 LEU A CA 1
ATOM 602 C C . LEU A 1 73 ? 16.708 10.913 -37.923 1.00 71.50 73 LEU A C 1
ATOM 604 O O . LEU A 1 73 ? 15.695 11.167 -38.565 1.00 71.50 73 LEU A O 1
ATOM 608 N N . GLN A 1 74 ? 17.382 11.877 -37.286 1.00 67.25 74 GLN A N 1
ATOM 609 C CA . GLN A 1 74 ? 17.003 13.297 -37.336 1.00 67.25 74 GLN A CA 1
ATOM 610 C C . GLN A 1 74 ? 17.156 13.911 -38.737 1.00 67.25 74 GLN A C 1
ATOM 612 O O . GLN A 1 74 ? 16.367 14.781 -39.119 1.00 67.25 74 GLN A O 1
ATOM 617 N N . MET A 1 75 ? 18.158 13.486 -39.513 1.00 59.38 75 MET A N 1
ATOM 618 C CA . MET A 1 75 ? 18.319 13.917 -40.906 1.00 59.38 75 MET A CA 1
ATOM 619 C C . MET A 1 75 ? 17.201 13.367 -41.801 1.00 59.38 75 MET A C 1
ATOM 621 O O . MET A 1 75 ? 16.627 14.135 -42.578 1.00 59.38 75 MET A O 1
ATOM 625 N N . ASP A 1 76 ? 16.819 12.101 -41.628 1.00 57.12 76 ASP A N 1
ATOM 626 C CA . ASP A 1 76 ? 15.673 11.509 -42.329 1.00 57.12 76 ASP A CA 1
ATOM 627 C C . ASP A 1 76 ? 14.347 12.172 -41.920 1.00 57.12 76 ASP A C 1
ATOM 629 O O . ASP A 1 76 ? 13.529 12.510 -42.781 1.00 57.12 76 ASP A O 1
ATOM 633 N N . HIS A 1 77 ? 14.159 12.480 -40.634 1.00 52.78 77 HIS A N 1
ATOM 634 C CA . HIS A 1 77 ? 12.960 13.150 -40.117 1.00 52.78 77 HIS A CA 1
ATOM 635 C C . HIS A 1 77 ? 12.765 14.565 -40.698 1.00 52.78 77 HIS A C 1
ATOM 637 O O . HIS A 1 77 ? 11.650 14.964 -41.042 1.00 52.78 77 HIS A O 1
ATOM 643 N N . ASN A 1 78 ? 13.853 15.320 -40.892 1.00 54.88 78 ASN A N 1
ATOM 644 C CA . ASN A 1 78 ? 13.801 16.634 -41.543 1.00 54.88 78 ASN A CA 1
ATOM 645 C C . ASN A 1 78 ? 13.459 16.550 -43.042 1.00 54.88 78 ASN A C 1
ATOM 647 O O . ASN A 1 78 ? 12.897 17.497 -43.596 1.00 54.88 78 ASN A O 1
ATOM 651 N N . SER A 1 79 ? 13.750 15.424 -43.700 1.00 53.25 79 SER A N 1
ATOM 652 C CA . SER A 1 79 ? 13.380 15.195 -45.104 1.00 53.25 79 SER A CA 1
ATOM 653 C C . SER A 1 79 ? 11.892 14.833 -45.273 1.00 53.25 79 SER A C 1
ATOM 655 O O . SER A 1 79 ? 11.252 15.251 -46.245 1.00 53.25 79 SER A O 1
ATOM 657 N N . LEU A 1 80 ? 11.305 14.154 -44.278 1.00 49.88 80 LEU A N 1
ATOM 658 C CA . LEU A 1 80 ? 9.893 13.744 -44.235 1.00 49.88 80 LEU A CA 1
ATOM 659 C C . LEU A 1 80 ? 8.927 14.886 -43.862 1.00 49.88 80 LEU A C 1
ATOM 661 O O . LEU A 1 80 ? 7.759 14.857 -44.258 1.00 49.88 80 LEU A O 1
ATOM 665 N N . GLY A 1 81 ? 9.417 15.953 -43.218 1.00 47.09 81 GLY A N 1
ATOM 666 C CA . GLY A 1 81 ? 8.650 17.158 -42.854 1.00 47.09 81 GLY A CA 1
ATOM 667 C C . GLY A 1 81 ? 8.116 18.003 -44.028 1.00 47.09 81 GLY A C 1
ATOM 668 O O . GLY A 1 81 ? 7.587 19.096 -43.820 1.00 47.09 81 GLY A O 1
ATOM 669 N N . THR A 1 82 ? 8.224 17.529 -45.274 1.00 47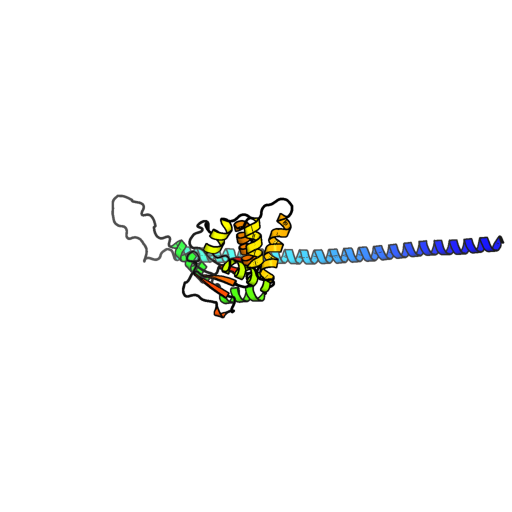.28 82 THR A N 1
ATOM 670 C CA . THR A 1 82 ? 7.712 18.210 -46.478 1.00 47.28 82 THR A CA 1
ATOM 671 C C . THR A 1 82 ? 6.533 17.489 -47.143 1.00 47.28 82 THR A C 1
ATOM 673 O O . THR A 1 82 ? 6.329 17.605 -48.355 1.00 47.28 82 THR A O 1
ATOM 676 N N . SER A 1 83 ? 5.699 16.775 -46.378 1.00 47.19 83 SER A N 1
ATOM 677 C CA . SER A 1 83 ? 4.482 16.170 -46.934 1.00 47.19 83 SER A CA 1
ATOM 678 C C . SER A 1 83 ? 3.546 17.248 -47.524 1.00 47.19 83 SER A C 1
ATOM 680 O O . SER A 1 83 ? 3.122 18.201 -46.867 1.00 47.19 83 SER A O 1
ATOM 682 N N . ARG A 1 84 ? 3.225 17.125 -48.823 1.00 49.97 84 ARG A N 1
ATOM 683 C CA . ARG A 1 84 ? 2.366 18.078 -49.565 1.00 49.97 84 ARG A CA 1
ATOM 684 C C . ARG A 1 84 ? 0.922 18.141 -49.047 1.00 49.97 84 ARG A C 1
ATOM 686 O O . ARG A 1 84 ? 0.192 19.048 -49.436 1.00 49.97 84 ARG A O 1
ATOM 693 N N . PHE A 1 85 ? 0.515 17.204 -48.194 1.00 46.72 85 PHE A N 1
ATOM 694 C CA . PHE A 1 85 ? -0.872 17.037 -47.759 1.00 46.72 85 PHE A CA 1
ATOM 695 C C . PHE A 1 85 ? -1.309 18.007 -46.648 1.00 46.72 85 PHE A C 1
ATOM 697 O O . PHE A 1 85 ? -2.505 18.249 -46.523 1.00 46.72 85 PHE A O 1
ATOM 704 N N . TYR A 1 86 ? -0.374 18.631 -45.916 1.00 45.09 86 TYR A N 1
ATOM 705 C CA . TYR A 1 86 ? -0.685 19.526 -44.785 1.00 45.09 86 TYR A CA 1
ATOM 706 C C . TYR A 1 86 ? -0.092 20.940 -44.903 1.00 45.09 86 TYR A C 1
ATOM 708 O O . TYR A 1 86 ? 0.035 21.649 -43.904 1.00 45.09 86 TYR A O 1
ATOM 716 N N . ARG A 1 87 ? 0.263 21.407 -46.109 1.00 48.75 87 ARG A N 1
ATOM 717 C CA . ARG A 1 87 ? 0.564 22.838 -46.287 1.00 48.75 87 ARG A CA 1
ATOM 718 C C . ARG A 1 87 ? -0.743 23.635 -46.186 1.00 48.75 87 ARG A C 1
ATOM 720 O O . ARG A 1 87 ? -1.643 23.372 -46.988 1.00 48.75 87 ARG A O 1
ATOM 727 N N . PRO A 1 88 ? -0.872 24.611 -45.264 1.00 47.34 88 PRO A N 1
ATOM 728 C CA . PRO A 1 88 ? -2.010 25.520 -45.295 1.00 47.34 88 PRO A CA 1
ATOM 729 C C . PRO A 1 88 ? -2.028 26.198 -46.668 1.00 47.34 88 PRO A C 1
ATOM 731 O O . PRO A 1 88 ? -1.009 26.734 -47.111 1.00 47.34 88 PRO A O 1
ATOM 734 N N . ARG A 1 89 ? -3.159 26.122 -47.383 1.00 52.94 89 ARG A N 1
ATOM 735 C CA . ARG A 1 89 ? -3.299 26.849 -48.650 1.00 52.94 89 ARG A CA 1
ATOM 736 C C . ARG A 1 89 ? -3.161 28.339 -48.333 1.00 52.94 89 ARG A C 1
ATOM 738 O O . ARG A 1 89 ? -3.872 28.804 -47.440 1.00 52.94 89 ARG A O 1
ATOM 745 N N . PRO A 1 90 ? -2.285 29.083 -49.023 1.00 50.69 90 PRO A N 1
ATOM 746 C CA . PRO A 1 90 ? -2.226 30.520 -48.837 1.00 50.69 90 PRO A CA 1
ATOM 747 C C . PRO A 1 90 ? -3.573 31.096 -49.278 1.00 50.69 90 PRO A C 1
ATOM 749 O O . PRO A 1 90 ? -3.959 30.984 -50.438 1.00 50.69 90 PRO A O 1
ATOM 752 N N . VAL A 1 91 ? -4.329 31.644 -48.330 1.00 56.88 91 VAL A N 1
ATOM 753 C CA . VAL A 1 91 ? -5.451 32.525 -48.648 1.00 56.88 91 VAL A CA 1
ATOM 754 C C . VAL A 1 91 ? -4.819 33.891 -48.871 1.00 56.88 91 VAL A C 1
ATOM 756 O O . VAL A 1 91 ? -4.219 34.428 -47.942 1.00 56.88 91 VAL A O 1
ATOM 759 N N . GLU A 1 92 ? -4.906 34.431 -50.085 1.00 55.94 92 GLU A N 1
ATOM 760 C CA . GLU A 1 92 ? -4.479 35.804 -50.364 1.00 55.94 92 GLU A CA 1
ATOM 761 C C . GLU A 1 92 ? -5.320 36.759 -49.510 1.00 55.94 92 GLU A C 1
ATOM 763 O O . GLU A 1 92 ? -6.507 36.979 -49.753 1.00 55.94 92 GLU A O 1
ATOM 768 N N . ARG A 1 93 ? -4.717 37.274 -48.441 1.00 52.12 93 ARG A N 1
ATOM 769 C CA . ARG A 1 93 ? -5.217 38.415 -47.681 1.00 52.12 93 ARG A CA 1
ATOM 770 C C . ARG A 1 93 ? -4.021 39.312 -47.406 1.00 52.12 93 ARG A C 1
ATOM 772 O O . ARG A 1 93 ? -3.030 38.841 -46.855 1.00 52.12 93 ARG A O 1
ATOM 779 N N . ASP A 1 94 ? -4.145 40.593 -47.740 1.00 56.34 94 ASP A N 1
ATOM 780 C CA . ASP A 1 94 ? -3.121 41.646 -47.595 1.00 56.34 94 ASP A CA 1
ATOM 781 C C . ASP A 1 94 ? -2.708 41.954 -46.139 1.00 56.34 94 ASP A C 1
ATOM 783 O O . ASP A 1 94 ? -2.066 42.962 -45.854 1.00 56.34 94 ASP A O 1
ATOM 787 N N . ILE A 1 95 ? -3.080 41.105 -45.181 1.00 57.22 95 ILE A N 1
ATOM 788 C CA . ILE A 1 95 ? -2.798 41.282 -43.762 1.00 57.22 95 ILE A CA 1
ATOM 789 C C . ILE A 1 95 ? -2.263 39.955 -43.229 1.00 57.22 95 ILE A C 1
ATOM 791 O O . ILE A 1 95 ? -2.995 38.969 -43.116 1.00 57.22 95 ILE A O 1
ATOM 795 N N . PHE A 1 96 ? -0.971 39.935 -42.897 1.00 54.66 96 PHE A N 1
ATOM 796 C CA . PHE A 1 96 ? -0.322 38.806 -42.238 1.00 54.66 96 PHE A CA 1
ATOM 797 C C . PHE A 1 96 ? -0.857 38.678 -40.808 1.00 54.66 96 PHE A C 1
ATOM 799 O O . PHE A 1 96 ? -0.398 39.353 -39.889 1.00 54.66 96 PHE A O 1
ATOM 806 N N . ILE A 1 97 ? -1.854 37.816 -40.620 1.00 58.47 97 ILE A N 1
ATOM 807 C CA . ILE A 1 97 ? -2.259 37.349 -39.296 1.00 58.47 97 ILE A CA 1
ATOM 808 C C . ILE A 1 97 ? -1.442 36.079 -39.043 1.00 58.47 97 ILE A C 1
ATOM 810 O O . ILE A 1 97 ? -1.657 35.097 -39.762 1.00 58.47 97 ILE A O 1
ATOM 814 N N . PRO A 1 98 ? -0.500 36.057 -38.081 1.00 56.00 98 PRO A N 1
ATOM 815 C CA . PRO A 1 98 ? 0.183 34.823 -37.725 1.00 56.00 98 PRO A CA 1
ATOM 816 C C . PRO A 1 98 ? -0.877 33.821 -37.268 1.00 56.00 98 PRO A C 1
ATOM 818 O O . PRO A 1 98 ? -1.514 33.986 -36.229 1.00 56.00 98 PRO A O 1
ATOM 821 N N . THR A 1 99 ? -1.123 32.803 -38.086 1.00 57.53 99 THR A N 1
ATOM 822 C CA . THR A 1 99 ? -2.018 31.712 -37.719 1.00 57.53 99 THR A CA 1
ATOM 823 C C . THR A 1 99 ? -1.306 30.901 -36.647 1.00 57.53 99 THR A C 1
ATOM 825 O O . THR A 1 99 ? -0.223 30.364 -36.878 1.00 57.53 99 THR A O 1
ATOM 828 N N . ALA A 1 100 ? -1.878 30.854 -35.443 1.00 56.75 100 ALA A N 1
ATOM 829 C CA . ALA A 1 100 ? -1.379 29.966 -34.406 1.00 56.75 100 ALA A CA 1
ATOM 830 C C . ALA A 1 100 ? -1.382 28.536 -34.966 1.00 56.75 100 ALA A C 1
ATOM 832 O O . ALA A 1 100 ? -2.415 28.054 -35.441 1.00 56.75 100 ALA A O 1
ATOM 833 N N . ARG A 1 101 ? -0.226 27.862 -34.952 1.00 53.62 101 ARG A N 1
ATOM 834 C CA . ARG A 1 101 ? -0.153 26.426 -35.244 1.00 53.62 101 ARG A CA 1
ATOM 835 C C . ARG A 1 101 ? -0.850 25.697 -34.097 1.00 53.62 101 ARG A C 1
ATOM 837 O O . ARG A 1 101 ? -0.232 25.419 -33.082 1.00 53.62 101 ARG A O 1
ATOM 844 N N . TYR A 1 102 ? -2.152 25.465 -34.237 1.00 55.81 102 TYR A N 1
ATOM 845 C CA . TYR A 1 102 ? -2.968 24.826 -33.199 1.00 55.81 102 TYR A CA 1
ATOM 846 C C . TYR A 1 102 ? -2.651 23.329 -33.033 1.00 55.81 102 TYR A C 1
ATOM 848 O O . TYR A 1 102 ? -2.964 22.742 -32.006 1.00 55.81 102 TYR A O 1
ATOM 856 N N . ILE A 1 103 ? -2.024 22.712 -34.039 1.00 57.50 103 ILE A N 1
ATOM 857 C CA . ILE A 1 103 ? -1.679 21.290 -34.060 1.00 57.50 103 ILE A CA 1
ATOM 858 C C . ILE A 1 103 ? -0.158 21.185 -34.160 1.00 57.50 103 ILE A C 1
ATOM 860 O O . ILE A 1 103 ? 0.431 21.579 -35.172 1.00 57.50 103 ILE A O 1
ATOM 864 N N . ASP A 1 104 ? 0.473 20.697 -33.094 1.00 65.25 104 ASP A N 1
ATOM 865 C CA . ASP A 1 104 ? 1.898 20.385 -33.082 1.00 65.25 104 ASP A CA 1
ATOM 866 C C . ASP A 1 104 ? 2.113 18.981 -33.653 1.00 65.25 104 ASP A C 1
ATOM 868 O O . ASP A 1 104 ? 2.010 17.977 -32.953 1.00 65.25 104 ASP A O 1
ATOM 872 N N . ASN A 1 105 ? 2.368 18.908 -34.959 1.00 68.94 105 ASN A N 1
ATOM 873 C CA . ASN A 1 105 ? 2.592 17.634 -35.643 1.00 68.94 105 ASN A CA 1
ATOM 874 C C . ASN A 1 105 ? 3.823 16.885 -35.102 1.00 68.94 105 ASN A C 1
ATOM 876 O O . ASN A 1 105 ? 3.831 15.660 -35.148 1.00 68.94 105 ASN A O 1
ATOM 880 N N . VAL A 1 106 ? 4.819 17.604 -34.565 1.00 73.50 106 VAL A N 1
ATOM 881 C CA . VAL A 1 106 ? 6.036 16.997 -34.004 1.00 73.50 106 VAL A CA 1
ATOM 882 C C . VAL A 1 106 ? 5.686 16.225 -32.737 1.00 73.50 106 VAL A C 1
ATOM 884 O O . VAL A 1 106 ? 6.070 15.070 -32.598 1.00 73.50 106 VAL A O 1
ATOM 887 N N . PHE A 1 107 ? 4.847 16.804 -31.872 1.00 74.00 107 PHE A N 1
ATOM 888 C CA . PHE A 1 107 ? 4.374 16.126 -30.665 1.00 74.00 107 PHE A CA 1
ATOM 889 C C . PHE A 1 107 ? 3.663 14.800 -30.967 1.00 74.00 107 PHE A C 1
ATOM 891 O O . PHE A 1 107 ? 3.895 13.812 -30.278 1.00 74.00 107 PHE A O 1
ATOM 898 N N . PHE A 1 108 ? 2.800 14.747 -31.988 1.00 74.12 108 PHE A N 1
ATOM 899 C CA . PHE A 1 108 ? 2.083 13.510 -32.323 1.00 74.12 108 PHE A CA 1
ATOM 900 C C . PHE A 1 108 ? 3.005 12.427 -32.890 1.00 74.12 108 PHE A C 1
ATOM 902 O O . PHE A 1 108 ? 2.789 11.245 -32.620 1.00 74.12 108 PHE A O 1
ATOM 909 N N . GLU A 1 109 ? 4.012 12.814 -33.672 1.00 78.25 109 GLU A N 1
ATOM 910 C CA . GLU A 1 109 ? 5.023 11.894 -34.198 1.00 78.25 109 GLU A CA 1
ATOM 911 C C . GLU A 1 109 ? 5.902 11.348 -33.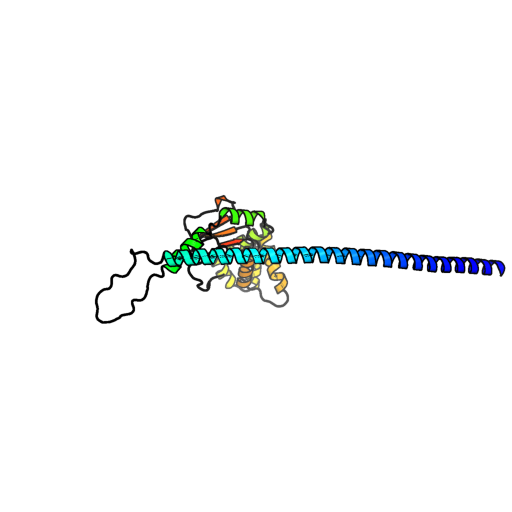065 1.00 78.25 109 GLU A C 1
ATOM 913 O O . GLU A 1 109 ? 6.036 10.128 -32.940 1.00 78.25 109 GLU A O 1
ATOM 918 N N . ASP A 1 110 ? 6.376 12.225 -32.176 1.00 76.88 110 ASP A N 1
ATOM 919 C CA . ASP A 1 110 ? 7.146 11.863 -30.983 1.00 76.88 110 ASP A CA 1
ATOM 920 C C . ASP A 1 110 ? 6.337 10.962 -30.041 1.00 76.88 110 ASP A C 1
ATOM 922 O O . ASP A 1 110 ? 6.818 9.916 -29.610 1.00 76.88 110 ASP A O 1
ATOM 926 N N . TYR A 1 111 ? 5.080 11.312 -29.757 1.00 76.56 111 TYR A N 1
ATOM 927 C CA . TYR A 1 111 ? 4.193 10.509 -28.916 1.00 76.56 111 TYR A CA 1
ATOM 928 C C . TYR A 1 111 ? 3.929 9.134 -29.529 1.00 76.56 111 TYR A C 1
ATOM 930 O O . TYR A 1 111 ? 3.993 8.127 -28.830 1.00 76.56 111 TYR A O 1
ATOM 938 N N . LYS A 1 112 ? 3.685 9.055 -30.842 1.00 78.88 112 LYS A N 1
ATOM 939 C CA . LYS A 1 112 ? 3.485 7.774 -31.529 1.00 78.88 112 LYS A CA 1
ATOM 940 C C . LYS A 1 112 ? 4.742 6.905 -31.478 1.00 78.88 112 LYS A C 1
ATOM 942 O O . LYS A 1 112 ? 4.631 5.693 -31.310 1.00 78.88 112 LYS A O 1
ATOM 947 N N . LEU A 1 113 ? 5.922 7.506 -31.620 1.00 77.81 113 LEU A N 1
ATOM 948 C CA . LEU A 1 113 ? 7.200 6.814 -31.485 1.00 77.81 113 LEU A CA 1
ATOM 949 C C . LEU A 1 113 ? 7.359 6.277 -30.058 1.00 77.81 113 LEU A C 1
ATOM 951 O O . LEU A 1 113 ? 7.579 5.082 -29.881 1.00 77.81 113 LEU A O 1
ATOM 955 N N . VAL A 1 114 ? 7.170 7.131 -29.050 1.00 73.12 114 VAL A N 1
ATOM 956 C CA . VAL A 1 114 ? 7.247 6.763 -27.630 1.00 73.12 114 VAL A CA 1
ATOM 957 C C . VAL A 1 114 ? 6.260 5.648 -27.294 1.00 73.12 114 VAL A C 1
ATOM 959 O O . VAL A 1 114 ? 6.665 4.659 -26.699 1.00 73.12 114 VAL A O 1
ATOM 962 N N . LYS A 1 115 ? 5.009 5.747 -27.747 1.00 75.12 115 LYS A N 1
ATOM 963 C CA . LYS A 1 115 ? 3.978 4.719 -27.575 1.00 75.12 115 LYS A CA 1
ATOM 964 C C . LYS A 1 115 ? 4.380 3.374 -28.178 1.00 75.12 115 LYS A C 1
ATOM 966 O O . LYS A 1 115 ? 4.202 2.333 -27.558 1.00 75.12 115 LYS A O 1
ATOM 971 N N . ASN A 1 116 ? 4.938 3.386 -29.387 1.00 73.81 116 ASN A N 1
ATOM 972 C CA . ASN A 1 116 ? 5.380 2.161 -30.054 1.00 73.81 116 ASN A CA 1
ATOM 973 C C . ASN A 1 116 ? 6.621 1.541 -29.392 1.00 73.81 116 ASN A C 1
ATOM 975 O O . ASN A 1 116 ? 6.818 0.335 -29.501 1.00 73.81 116 ASN A O 1
ATOM 979 N N . LEU A 1 117 ? 7.464 2.349 -28.740 1.00 69.88 117 LEU A N 1
ATOM 980 C CA . LEU A 1 117 ? 8.613 1.864 -27.971 1.00 69.88 117 LEU A CA 1
ATOM 981 C C . LEU A 1 117 ? 8.227 1.420 -26.550 1.00 69.88 117 LEU A C 1
ATOM 983 O O . LEU A 1 117 ? 8.838 0.498 -26.017 1.00 69.88 117 LEU A O 1
ATOM 987 N N . LEU A 1 118 ? 7.212 2.039 -25.942 1.00 68.44 118 LEU A N 1
ATOM 988 C CA . LEU A 1 118 ? 6.662 1.704 -24.624 1.00 68.44 118 LEU A CA 1
ATOM 989 C C . LEU A 1 118 ? 5.563 0.640 -24.733 1.00 68.44 118 LEU A C 1
ATOM 991 O O . LEU A 1 118 ? 4.450 0.810 -24.235 1.00 68.44 118 LEU A O 1
ATOM 995 N N . ILE A 1 119 ? 5.881 -0.499 -25.348 1.00 70.88 119 ILE A N 1
ATOM 996 C CA . ILE A 1 119 ? 5.035 -1.690 -25.219 1.00 70.88 119 ILE A CA 1
ATOM 997 C C . ILE A 1 119 ? 5.285 -2.261 -23.822 1.00 70.88 119 ILE A C 1
ATOM 999 O O . ILE A 1 119 ? 6.204 -3.044 -23.600 1.00 70.88 119 ILE A O 1
ATOM 1003 N N . ILE A 1 120 ? 4.498 -1.788 -22.860 1.00 80.00 120 ILE A N 1
ATOM 1004 C CA . ILE A 1 120 ? 4.565 -2.227 -21.470 1.00 80.00 120 ILE A CA 1
ATOM 1005 C C . ILE A 1 120 ? 3.690 -3.471 -21.314 1.00 80.00 120 ILE A C 1
ATOM 1007 O O . ILE A 1 120 ? 2.464 -3.382 -21.413 1.00 80.00 120 ILE A O 1
ATOM 1011 N N . ASP A 1 121 ? 4.306 -4.617 -21.020 1.00 89.25 121 ASP A N 1
ATOM 1012 C CA . ASP A 1 121 ? 3.576 -5.817 -20.612 1.00 89.25 121 ASP A CA 1
ATOM 1013 C C . ASP A 1 121 ? 3.109 -5.670 -19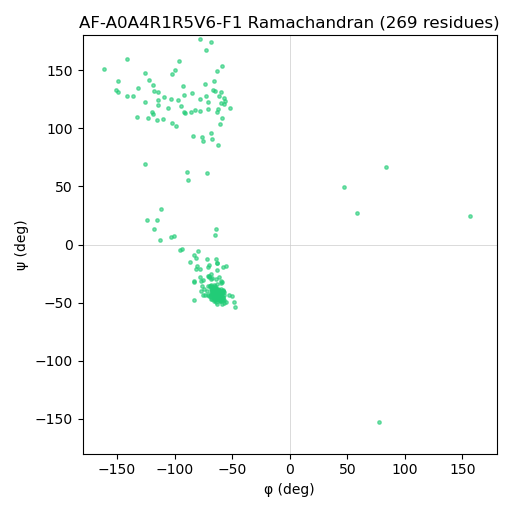.153 1.00 89.25 121 ASP A C 1
ATOM 1015 O O . ASP A 1 121 ? 3.830 -5.936 -18.188 1.00 89.25 121 ASP A O 1
ATOM 1019 N N . LYS A 1 122 ? 1.880 -5.172 -18.993 1.00 91.12 122 LYS A N 1
ATOM 1020 C CA . LYS A 1 122 ? 1.257 -4.929 -17.684 1.00 91.12 122 LYS A CA 1
ATOM 1021 C C . LYS A 1 122 ? 1.061 -6.231 -16.900 1.00 91.12 122 LYS A C 1
ATOM 1023 O O . LYS A 1 122 ? 1.201 -6.224 -15.677 1.00 91.12 122 LYS A O 1
ATOM 1028 N N . GLU A 1 123 ? 0.773 -7.340 -17.586 1.00 94.06 123 GLU A N 1
ATOM 1029 C CA . GLU A 1 123 ? 0.586 -8.647 -16.953 1.00 94.06 123 GLU A CA 1
ATOM 1030 C C . GLU A 1 123 ? 1.911 -9.166 -16.380 1.00 94.06 123 GLU A C 1
ATOM 1032 O O . GLU A 1 123 ? 1.960 -9.575 -15.215 1.00 94.06 123 GLU A O 1
ATOM 1037 N N . GLU A 1 124 ? 2.997 -9.094 -17.155 1.00 93.56 124 GLU A N 1
ATOM 1038 C CA . GLU A 1 124 ? 4.333 -9.480 -16.690 1.00 93.56 124 GLU A CA 1
ATOM 1039 C C . GLU A 1 124 ? 4.774 -8.642 -15.483 1.00 93.56 124 GLU A C 1
ATOM 1041 O O . GLU A 1 124 ? 5.319 -9.183 -14.515 1.00 93.56 124 GLU A O 1
ATOM 1046 N N . ILE A 1 125 ? 4.487 -7.336 -15.482 1.00 93.38 125 ILE A N 1
ATOM 1047 C CA . ILE A 1 125 ? 4.791 -6.449 -14.350 1.00 93.38 125 ILE A CA 1
ATOM 1048 C C . ILE A 1 125 ? 4.060 -6.899 -13.082 1.00 93.38 125 ILE A C 1
ATOM 1050 O O . ILE A 1 125 ? 4.689 -7.012 -12.025 1.00 93.38 125 ILE A O 1
ATOM 1054 N N . ILE A 1 126 ? 2.753 -7.173 -13.167 1.00 94.38 126 ILE A N 1
ATOM 1055 C CA . ILE A 1 126 ? 1.965 -7.625 -12.011 1.00 94.38 126 ILE A CA 1
ATOM 1056 C C . ILE A 1 126 ? 2.529 -8.947 -11.477 1.00 94.38 126 ILE A C 1
ATOM 1058 O O . ILE A 1 126 ? 2.784 -9.055 -10.274 1.00 94.38 126 ILE A O 1
ATOM 1062 N N . ARG A 1 127 ? 2.789 -9.926 -12.356 1.00 95.50 127 ARG A N 1
ATOM 1063 C CA . ARG A 1 127 ? 3.384 -11.221 -11.977 1.00 95.50 127 ARG A CA 1
ATOM 1064 C C . ARG A 1 127 ? 4.739 -11.034 -11.296 1.00 95.50 127 ARG A C 1
ATOM 1066 O O . ARG A 1 127 ? 4.954 -11.540 -10.200 1.00 95.50 127 ARG A O 1
ATOM 1073 N N . THR A 1 128 ? 5.609 -10.217 -11.885 1.00 94.44 128 THR A N 1
ATOM 1074 C CA . THR A 1 128 ? 6.945 -9.925 -11.350 1.00 94.44 128 THR A CA 1
ATOM 1075 C C . THR A 1 128 ? 6.879 -9.317 -9.951 1.00 94.44 128 THR A C 1
ATOM 1077 O O . THR A 1 128 ? 7.676 -9.676 -9.082 1.00 94.44 128 THR A O 1
ATOM 1080 N N . ILE A 1 129 ? 5.941 -8.398 -9.700 1.00 94.19 129 ILE A N 1
ATOM 1081 C CA . ILE A 1 129 ? 5.765 -7.791 -8.375 1.00 94.19 129 ILE A CA 1
ATOM 1082 C C . ILE A 1 129 ? 5.302 -8.835 -7.358 1.00 94.19 129 ILE A C 1
ATOM 1084 O O . ILE A 1 129 ? 5.866 -8.890 -6.265 1.00 94.19 129 ILE A O 1
ATOM 1088 N N . LEU A 1 130 ? 4.316 -9.664 -7.710 1.00 93.50 130 LEU A N 1
ATOM 1089 C CA . LEU A 1 130 ? 3.797 -10.712 -6.827 1.00 93.50 130 LEU A CA 1
ATOM 1090 C C . LEU A 1 130 ? 4.866 -11.766 -6.495 1.00 93.50 130 LEU A C 1
ATOM 1092 O O . LEU A 1 130 ? 5.003 -12.142 -5.331 1.00 93.50 130 LEU A O 1
ATOM 1096 N N . ASP A 1 131 ? 5.662 -12.176 -7.484 1.00 94.00 131 ASP A N 1
ATOM 1097 C CA . ASP A 1 131 ? 6.720 -13.178 -7.320 1.00 94.00 131 ASP A CA 1
ATOM 1098 C C . ASP A 1 131 ? 7.906 -12.639 -6.510 1.00 94.00 131 ASP A C 1
ATOM 1100 O O . ASP A 1 131 ? 8.432 -13.307 -5.617 1.00 94.00 131 ASP A O 1
ATOM 1104 N N . LYS A 1 132 ? 8.337 -11.405 -6.799 1.00 93.44 132 LYS A N 1
ATOM 1105 C CA . LYS A 1 132 ? 9.493 -10.784 -6.137 1.00 93.44 132 LYS A CA 1
ATOM 1106 C C . LYS A 1 132 ? 9.180 -10.326 -4.716 1.00 93.44 132 LYS A C 1
ATOM 1108 O O . LYS A 1 132 ? 10.078 -10.284 -3.872 1.00 93.44 132 LYS A O 1
ATOM 1113 N N . PHE A 1 133 ? 7.933 -9.947 -4.453 1.00 90.31 133 PHE A N 1
ATOM 1114 C CA . PHE A 1 133 ? 7.497 -9.407 -3.170 1.00 90.31 133 PHE A CA 1
ATOM 1115 C C . PHE A 1 133 ? 6.309 -10.204 -2.620 1.00 90.31 133 PHE A C 1
ATOM 1117 O O . PHE A 1 133 ? 5.205 -9.668 -2.531 1.00 90.31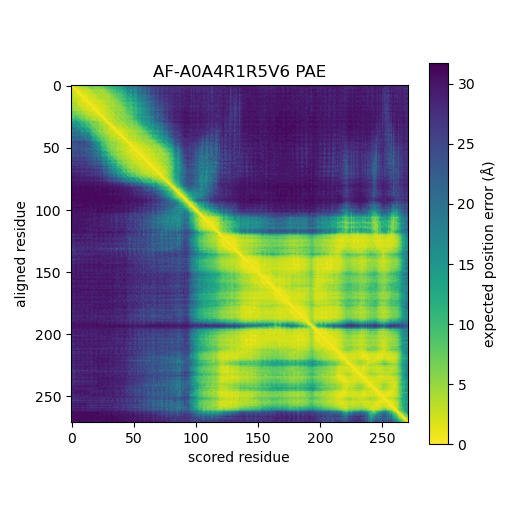 133 PHE A O 1
ATOM 1124 N N . PRO A 1 134 ? 6.509 -11.464 -2.197 1.00 89.06 134 PRO A N 1
ATOM 1125 C CA . PRO A 1 134 ? 5.435 -12.251 -1.607 1.00 89.06 134 PRO A CA 1
ATOM 1126 C C . PRO A 1 134 ? 4.859 -11.566 -0.359 1.00 89.06 134 PRO A C 1
ATOM 1128 O O . PRO A 1 134 ? 5.532 -10.789 0.327 1.00 89.06 134 PRO A O 1
ATOM 1131 N N . TYR A 1 135 ? 3.595 -11.857 -0.051 1.00 89.88 135 TYR A N 1
ATOM 1132 C CA . TYR A 1 135 ? 2.914 -11.268 1.100 1.00 89.88 135 TYR A CA 1
ATOM 1133 C C . TYR A 1 135 ? 3.585 -11.639 2.427 1.00 89.88 135 TYR A C 1
ATOM 1135 O O . TYR A 1 135 ? 3.589 -12.805 2.820 1.00 89.88 135 TYR A O 1
ATOM 1143 N N . ALA A 1 136 ? 4.097 -10.627 3.131 1.00 85.50 136 ALA A N 1
ATOM 1144 C CA . ALA A 1 136 ? 4.765 -10.771 4.426 1.00 85.50 136 ALA A CA 1
ATOM 1145 C C . ALA A 1 136 ? 3.984 -10.144 5.601 1.00 85.50 136 ALA A C 1
ATOM 1147 O O . ALA A 1 136 ? 4.485 -10.116 6.724 1.00 85.50 136 ALA A O 1
ATOM 1148 N N . GLY A 1 137 ? 2.782 -9.612 5.353 1.00 83.31 137 GLY A N 1
ATOM 1149 C CA . GLY A 1 137 ? 1.944 -8.997 6.386 1.00 83.31 137 GLY A CA 1
ATOM 1150 C C . GLY A 1 137 ? 1.213 -10.011 7.273 1.00 83.31 137 GLY A C 1
ATOM 1151 O O . GLY A 1 137 ? 1.258 -11.224 7.050 1.00 83.31 137 GLY A O 1
ATOM 1152 N N . ASP A 1 138 ? 0.489 -9.512 8.275 1.00 89.81 138 ASP A N 1
ATOM 1153 C CA . ASP A 1 138 ? -0.368 -10.337 9.126 1.00 89.81 138 ASP A CA 1
ATOM 1154 C C . ASP A 1 138 ? -1.832 -10.262 8.661 1.00 89.81 138 ASP A C 1
ATOM 1156 O O . ASP A 1 138 ? -2.568 -9.324 8.968 1.00 89.81 138 ASP A O 1
ATOM 1160 N N . LYS A 1 139 ? -2.295 -11.308 7.958 1.00 90.81 139 LYS A N 1
ATOM 1161 C CA . LYS A 1 139 ? -3.690 -11.387 7.483 1.00 90.81 139 LYS A CA 1
ATOM 1162 C C . LYS A 1 139 ? -4.708 -11.315 8.623 1.00 90.81 139 LYS A C 1
ATOM 1164 O O . LYS A 1 139 ? -5.816 -10.830 8.407 1.00 90.81 139 LYS A O 1
ATOM 1169 N N . LYS A 1 140 ? -4.388 -11.830 9.816 1.00 92.12 140 LYS A N 1
ATOM 1170 C CA . LYS A 1 140 ? -5.327 -11.810 10.950 1.00 92.12 140 LYS A CA 1
ATOM 1171 C C . LYS A 1 140 ? -5.502 -10.391 11.461 1.00 92.12 140 LYS A C 1
ATOM 1173 O O . LYS A 1 140 ? -6.632 -9.971 11.698 1.00 92.12 140 LYS A O 1
ATOM 1178 N N . ARG A 1 141 ? -4.392 -9.669 11.584 1.00 93.25 141 ARG A N 1
ATOM 1179 C CA . ARG A 1 141 ? -4.360 -8.273 12.013 1.00 93.25 141 ARG A CA 1
ATOM 1180 C C . ARG A 1 141 ? -5.045 -7.356 10.995 1.00 93.25 141 ARG A C 1
ATOM 1182 O O . ARG A 1 141 ? -5.934 -6.601 11.385 1.00 93.25 141 ARG A O 1
ATOM 1189 N N . TYR A 1 142 ? -4.783 -7.545 9.702 1.00 93.81 142 TYR A N 1
ATOM 1190 C CA . TYR A 1 142 ? -5.515 -6.884 8.617 1.00 93.81 142 TYR A CA 1
ATOM 1191 C C . TYR A 1 142 ? -7.035 -7.115 8.686 1.00 93.81 142 TYR A C 1
ATOM 1193 O O . TYR A 1 142 ? -7.823 -6.169 8.632 1.00 93.81 142 TYR A O 1
ATOM 1201 N N . ASN A 1 143 ? -7.468 -8.372 8.835 1.00 94.56 143 ASN A N 1
ATOM 1202 C CA . ASN A 1 143 ? -8.892 -8.707 8.902 1.00 94.56 143 ASN A CA 1
ATOM 1203 C C . ASN A 1 143 ? -9.565 -8.128 10.155 1.00 94.56 143 ASN A C 1
ATOM 1205 O O . ASN A 1 143 ? -10.706 -7.677 10.075 1.00 94.56 143 ASN A O 1
ATOM 1209 N N . ALA A 1 144 ? -8.868 -8.110 11.296 1.00 95.19 144 ALA A N 1
ATOM 1210 C CA . ALA A 1 144 ? -9.363 -7.476 12.514 1.00 95.19 144 ALA A CA 1
ATOM 1211 C C . ALA A 1 144 ? -9.536 -5.961 12.324 1.00 95.19 144 ALA A C 1
ATOM 1213 O O . ALA A 1 144 ? -10.586 -5.425 12.663 1.00 95.19 144 ALA A O 1
ATOM 1214 N N . ALA A 1 145 ? -8.563 -5.286 11.708 1.00 94.94 145 ALA A N 1
ATOM 1215 C CA . ALA A 1 145 ? -8.643 -3.857 11.411 1.00 94.94 145 ALA A CA 1
ATOM 1216 C C . ALA A 1 145 ? -9.822 -3.525 10.475 1.00 94.94 145 ALA A C 1
ATOM 1218 O O . ALA A 1 145 ? -10.595 -2.607 10.748 1.00 94.94 145 ALA A O 1
ATOM 1219 N N . LYS A 1 146 ? -10.036 -4.324 9.419 1.00 94.88 146 LYS A N 1
ATOM 1220 C CA . LYS A 1 146 ? -11.218 -4.190 8.547 1.00 94.88 146 LYS A CA 1
ATOM 1221 C C . LYS A 1 146 ? -12.535 -4.399 9.290 1.00 94.88 146 LYS A C 1
ATOM 1223 O O . LYS A 1 146 ? -13.483 -3.655 9.061 1.00 94.88 146 LYS A O 1
ATOM 1228 N N . SER A 1 147 ? -12.593 -5.402 10.162 1.00 95.00 147 SER A N 1
ATOM 1229 C CA . SER A 1 147 ? -13.780 -5.699 10.969 1.00 95.00 147 SER A CA 1
ATOM 1230 C C . SER A 1 147 ? -14.117 -4.537 11.912 1.00 95.00 147 SER A C 1
ATOM 1232 O O . SER A 1 147 ? -15.278 -4.154 12.000 1.00 95.00 147 SER A O 1
ATOM 1234 N N . ILE A 1 148 ? -13.111 -3.880 12.511 1.00 94.38 148 ILE A N 1
ATOM 1235 C CA . ILE A 1 148 ? -13.313 -2.664 13.322 1.00 94.38 148 ILE A CA 1
ATOM 1236 C C . ILE A 1 148 ? -14.014 -1.567 12.514 1.00 94.38 14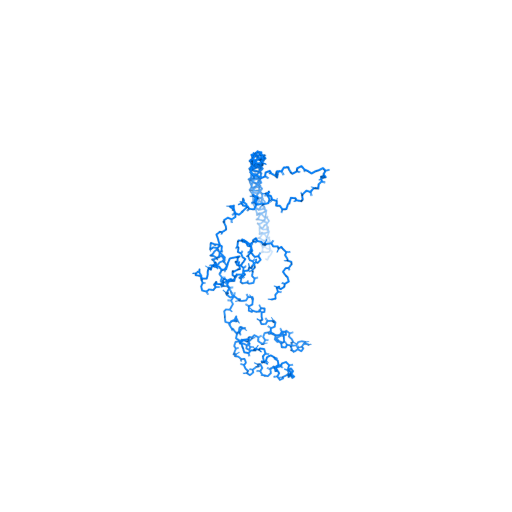8 ILE A C 1
ATOM 1238 O O . ILE A 1 148 ? -14.986 -1.005 13.004 1.00 94.38 148 ILE A O 1
ATOM 1242 N N . LEU A 1 149 ? -13.572 -1.279 11.284 1.00 92.19 149 LEU A N 1
ATOM 1243 C CA . LEU A 1 149 ? -14.213 -0.251 10.448 1.00 92.19 149 LEU A CA 1
ATOM 1244 C C . LEU A 1 149 ? -15.629 -0.626 9.998 1.00 92.19 149 LEU A C 1
ATOM 1246 O O . LEU A 1 149 ? -16.451 0.253 9.762 1.00 92.19 149 LEU A O 1
ATOM 1250 N N . GLN A 1 150 ? -15.923 -1.920 9.860 1.00 91.56 150 GLN A N 1
ATOM 1251 C CA . GLN A 1 150 ? -17.277 -2.383 9.548 1.00 91.56 150 GLN A CA 1
ATOM 1252 C C . GLN A 1 150 ? -18.219 -2.221 10.744 1.00 91.56 150 GLN A C 1
ATOM 1254 O O . GLN A 1 150 ? -19.366 -1.818 10.559 1.00 91.56 150 GLN A O 1
ATOM 1259 N N . THR A 1 151 ? -17.736 -2.513 11.954 1.00 90.62 151 THR A N 1
ATOM 1260 C CA . THR A 1 151 ? -18.485 -2.317 13.203 1.00 90.62 151 THR A CA 1
ATOM 1261 C C . THR A 1 151 ? -18.675 -0.829 13.503 1.00 90.62 151 THR A C 1
ATOM 1263 O O . THR A 1 151 ? -19.779 -0.391 13.813 1.00 90.62 151 THR A O 1
ATOM 1266 N N . LEU A 1 152 ? -17.613 -0.033 13.364 1.00 90.88 152 LEU A N 1
ATOM 1267 C CA . LEU A 1 152 ? -17.609 1.415 13.573 1.00 90.88 152 LEU A CA 1
ATOM 1268 C C . LEU A 1 152 ? -17.955 2.152 12.275 1.00 90.88 152 LEU A C 1
ATOM 1270 O O . LEU A 1 152 ? -17.152 2.910 11.730 1.00 90.88 152 LEU A O 1
ATOM 1274 N N . ASN A 1 153 ? -19.166 1.914 11.772 1.00 86.94 153 ASN A N 1
ATOM 1275 C CA . ASN A 1 153 ? -19.705 2.670 10.646 1.00 86.94 153 ASN A CA 1
ATOM 1276 C C . ASN A 1 153 ? -19.999 4.135 11.040 1.00 86.94 153 ASN A C 1
ATOM 1278 O O . ASN A 1 153 ? -19.883 4.523 12.201 1.00 86.94 153 ASN A O 1
ATOM 1282 N N . PHE A 1 154 ? -20.393 4.965 10.071 1.00 88.50 154 PHE A N 1
ATOM 1283 C CA . PHE A 1 154 ? -20.614 6.398 10.298 1.00 88.50 154 PHE A CA 1
ATOM 1284 C C . PHE A 1 154 ? -21.568 6.705 11.468 1.00 88.50 154 PHE A C 1
ATOM 1286 O O . PHE A 1 154 ? -21.267 7.578 12.278 1.00 88.50 154 PHE A O 1
ATOM 1293 N N . GLU A 1 155 ? -22.682 5.978 11.577 1.00 89.00 155 GLU A N 1
ATOM 1294 C CA . GLU A 1 155 ? -23.669 6.164 12.651 1.00 89.00 155 GLU A CA 1
ATOM 1295 C C . GLU A 1 155 ? -23.077 5.789 14.014 1.00 89.00 155 GLU A C 1
ATOM 1297 O O . GLU A 1 155 ? -23.106 6.593 14.943 1.00 89.00 155 GLU A O 1
ATOM 1302 N N . ALA A 1 156 ? -22.429 4.624 14.107 1.00 89.50 156 ALA A N 1
ATOM 1303 C CA . ALA A 1 156 ? -21.781 4.175 15.335 1.00 89.50 156 ALA A CA 1
ATOM 1304 C C . ALA A 1 156 ? -20.686 5.150 15.798 1.00 89.50 156 ALA A C 1
ATOM 1306 O O . ALA A 1 156 ? -20.576 5.449 16.986 1.00 89.50 156 ALA A O 1
ATOM 1307 N N . VAL A 1 157 ? -19.890 5.682 14.864 1.00 91.75 157 VAL A N 1
ATOM 1308 C CA . VAL A 1 157 ? -18.851 6.675 15.166 1.00 91.75 157 VAL A CA 1
ATOM 1309 C C . VAL A 1 157 ? -19.463 7.983 15.650 1.00 91.75 157 VAL A C 1
ATOM 1311 O O . VAL A 1 157 ? -18.940 8.568 16.597 1.00 91.75 157 VAL A O 1
ATOM 1314 N N . TYR A 1 158 ? -20.555 8.443 15.040 1.00 89.88 158 TYR A N 1
ATOM 1315 C CA . TYR A 1 158 ? -21.253 9.655 15.463 1.00 89.88 158 TYR A CA 1
ATOM 1316 C C . TYR A 1 158 ? -21.786 9.531 16.899 1.00 89.88 158 TYR A C 1
ATOM 1318 O O . TYR A 1 158 ? -21.534 10.405 17.737 1.00 89.88 158 TYR A O 1
ATOM 1326 N N . ASP A 1 159 ? -22.441 8.410 17.201 1.00 90.56 159 ASP A N 1
ATOM 1327 C CA . ASP A 1 159 ? -23.002 8.137 18.523 1.00 90.56 159 ASP A CA 1
ATOM 1328 C C . ASP A 1 159 ? -21.902 8.014 19.583 1.00 90.56 159 ASP A C 1
ATOM 1330 O O . ASP A 1 159 ? -21.959 8.679 20.619 1.00 90.56 159 ASP A O 1
ATOM 1334 N N . LEU A 1 160 ? -20.848 7.239 19.302 1.00 92.00 160 LEU A N 1
ATOM 1335 C CA . LEU A 1 160 ? -19.700 7.091 20.201 1.00 92.00 160 LEU A CA 1
ATOM 1336 C C . LEU A 1 160 ? -18.979 8.423 20.437 1.00 92.00 160 LEU A C 1
ATOM 1338 O O . LEU A 1 160 ? -18.627 8.726 21.575 1.00 92.00 160 LEU A O 1
ATOM 1342 N N . SER A 1 161 ? -18.795 9.243 19.398 1.00 89.56 161 SER A N 1
ATOM 1343 C CA . SER A 1 161 ? -18.105 10.539 19.507 1.00 89.56 161 SER A CA 1
ATOM 1344 C C . SER A 1 161 ? -18.828 11.530 20.423 1.00 89.56 161 SER A C 1
ATOM 1346 O O . SER A 1 161 ? -18.203 12.459 20.930 1.00 89.56 161 SER A O 1
ATOM 1348 N N . SER A 1 162 ? -20.131 11.340 20.644 1.00 89.56 162 SER A N 1
ATOM 1349 C CA . SER A 1 162 ? -20.946 12.190 21.518 1.00 89.56 162 SER A CA 1
ATOM 1350 C C . SER A 1 162 ? -20.843 11.810 23.004 1.00 89.56 162 SER A C 1
ATOM 1352 O O . SER A 1 162 ? -21.347 12.535 23.863 1.00 89.56 162 SER A O 1
ATOM 1354 N N . LEU A 1 163 ? -20.210 10.676 23.326 1.00 92.00 163 LEU A N 1
ATOM 1355 C CA . LEU A 1 163 ? -20.089 10.151 24.686 1.00 92.00 163 LEU A CA 1
ATOM 1356 C C . LEU A 1 163 ? -18.759 10.552 25.347 1.00 92.00 163 LEU A C 1
ATOM 1358 O O . LEU A 1 163 ? -17.779 10.810 24.650 1.00 92.00 163 LEU A O 1
ATOM 1362 N N . PRO A 1 164 ? -18.674 10.543 26.692 1.00 91.19 164 PRO A N 1
ATOM 1363 C CA . PRO A 1 164 ? -17.407 10.715 27.400 1.00 91.19 164 PRO A CA 1
ATOM 1364 C C . PRO A 1 164 ? -16.413 9.586 27.099 1.00 91.19 164 PRO A C 1
ATOM 1366 O O . PRO A 1 164 ? -16.814 8.430 26.943 1.00 91.19 164 PRO A O 1
ATOM 1369 N N . GLU A 1 165 ? -15.118 9.901 27.123 1.00 89.75 165 GLU A N 1
ATOM 1370 C CA . GLU A 1 165 ? -14.009 8.983 26.815 1.00 89.75 165 GLU A CA 1
ATOM 1371 C C . GLU A 1 165 ? -14.109 7.628 27.536 1.00 89.75 165 GLU A C 1
ATOM 1373 O O . GLU A 1 165 ? -14.044 6.572 26.910 1.00 89.75 165 GLU A O 1
ATOM 1378 N N . GLU A 1 166 ? -14.335 7.639 28.852 1.00 89.31 166 GLU A N 1
ATOM 1379 C CA . GLU A 1 166 ? -14.449 6.410 29.646 1.00 89.31 166 GLU A CA 1
ATOM 1380 C C . GLU A 1 166 ? -15.587 5.502 29.164 1.00 89.31 166 GLU A C 1
ATOM 1382 O O . GLU A 1 166 ? -15.500 4.278 29.260 1.00 89.31 166 GLU A O 1
ATOM 1387 N N . THR A 1 167 ? -16.667 6.101 28.658 1.00 91.38 167 THR A N 1
ATOM 1388 C CA . THR A 1 167 ? -17.814 5.364 28.120 1.00 91.38 167 THR A CA 1
ATOM 1389 C C . THR A 1 167 ? -17.493 4.827 26.731 1.00 91.38 167 THR A C 1
ATOM 1391 O O . THR A 1 167 ? -17.800 3.672 26.455 1.00 91.38 167 THR A O 1
ATOM 1394 N N . GLN A 1 168 ? -16.805 5.610 25.892 1.00 92.69 168 GLN A N 1
ATOM 1395 C CA . GLN A 1 168 ? -16.326 5.149 24.586 1.00 92.69 168 GLN A CA 1
ATOM 1396 C C . GLN A 1 168 ? -15.435 3.913 24.732 1.00 92.69 168 GLN A C 1
ATOM 1398 O O . GLN A 1 168 ? -15.676 2.897 24.089 1.00 92.69 168 GLN A O 1
ATOM 1403 N N . LEU A 1 169 ? -14.440 3.969 25.622 1.00 92.25 169 LEU A N 1
ATOM 1404 C CA . LEU A 1 169 ? -13.505 2.865 25.843 1.00 92.25 169 LEU A CA 1
ATOM 1405 C C . LEU A 1 169 ? -14.192 1.609 26.388 1.00 92.25 169 LEU A C 1
ATOM 1407 O O . LEU A 1 169 ? -13.833 0.505 25.982 1.00 92.25 169 LEU A O 1
ATOM 1411 N N . LYS A 1 170 ? -15.184 1.762 27.274 1.00 92.56 170 LYS A N 1
ATOM 1412 C CA . LYS A 1 170 ? -15.986 0.632 27.770 1.00 92.56 170 LYS A CA 1
ATOM 1413 C C . LYS A 1 170 ? -16.790 -0.019 26.651 1.00 92.56 170 LYS A C 1
ATOM 1415 O O . LYS A 1 170 ? -16.695 -1.228 26.487 1.00 92.56 170 LYS A O 1
ATOM 1420 N N . LEU A 1 171 ? -17.514 0.773 25.861 1.00 92.56 171 LEU A N 1
ATOM 1421 C CA . LEU A 1 171 ? -18.310 0.260 24.743 1.00 92.56 171 LEU A CA 1
ATOM 1422 C C . LEU A 1 171 ? -17.429 -0.410 23.683 1.00 92.56 171 LEU A C 1
ATOM 1424 O O . LEU A 1 171 ? -17.761 -1.485 23.195 1.00 92.56 171 LEU A O 1
ATOM 1428 N N . LEU A 1 172 ? -16.269 0.175 23.373 1.00 92.38 172 LEU A N 1
ATOM 1429 C CA . LEU A 1 172 ? -15.296 -0.444 22.476 1.00 92.38 172 LEU A CA 1
ATOM 1430 C C . LEU A 1 172 ? -14.761 -1.761 23.045 1.00 92.38 172 LEU A C 1
ATOM 1432 O O . LEU A 1 172 ? -14.643 -2.733 22.307 1.00 92.38 172 LEU A O 1
ATOM 1436 N N . ASP A 1 173 ? -14.449 -1.848 24.341 1.00 91.50 173 ASP A N 1
ATOM 1437 C CA . ASP A 1 173 ? -14.051 -3.137 24.910 1.00 91.50 173 ASP A CA 1
ATOM 1438 C C . ASP A 1 173 ? -15.223 -4.134 24.944 1.00 91.50 173 ASP A C 1
ATOM 1440 O O . ASP A 1 173 ? -14.997 -5.324 24.803 1.00 91.50 173 ASP A O 1
ATOM 1444 N N . GLU A 1 174 ? -16.477 -3.723 25.075 1.00 91.38 174 GLU A N 1
ATOM 1445 C CA . GLU A 1 174 ? -17.609 -4.663 25.069 1.00 91.38 174 GLU A CA 1
ATOM 1446 C C . GLU A 1 174 ? -17.913 -5.219 23.668 1.00 91.38 174 GLU A C 1
ATOM 1448 O O . GLU A 1 174 ? -18.088 -6.430 23.516 1.00 91.38 174 GLU A O 1
ATOM 1453 N N . GLU A 1 175 ? -17.896 -4.363 22.645 1.00 91.25 175 GLU A N 1
ATOM 1454 C CA . GLU A 1 175 ? -18.277 -4.721 21.273 1.00 91.25 175 GLU A CA 1
ATOM 1455 C C . GLU A 1 175 ? -17.143 -5.378 20.470 1.00 91.25 175 GLU A C 1
ATOM 1457 O O . GLU A 1 175 ? -17.386 -6.237 19.615 1.00 91.25 175 GLU A O 1
ATOM 1462 N N . LEU A 1 176 ? -15.882 -5.011 20.729 1.00 93.44 176 LEU A N 1
ATOM 1463 C CA . LEU A 1 176 ? -14.758 -5.529 19.951 1.00 93.44 176 LEU A CA 1
ATOM 1464 C C . LEU A 1 176 ? -14.432 -6.991 20.289 1.00 93.44 176 LEU A C 1
ATOM 1466 O O . LEU A 1 176 ? -14.334 -7.422 21.443 1.00 93.44 176 LEU A O 1
ATOM 1470 N N . LYS A 1 177 ? -14.143 -7.775 19.251 1.00 93.81 177 LYS A N 1
ATOM 1471 C CA . LYS A 1 177 ? -13.708 -9.174 19.368 1.00 93.81 177 LYS A CA 1
ATOM 1472 C C . LYS A 1 177 ? -12.275 -9.273 19.885 1.00 93.81 177 LYS A C 1
ATOM 1474 O O . LYS A 1 177 ? -11.498 -8.327 19.866 1.00 93.81 177 LYS A O 1
ATOM 1479 N N . ARG A 1 178 ? -11.859 -10.483 20.276 1.00 92.25 178 ARG A N 1
ATOM 1480 C CA . ARG A 1 178 ? -10.533 -10.749 20.869 1.00 92.25 178 ARG A CA 1
ATOM 1481 C C . ARG A 1 178 ? -9.348 -10.174 20.078 1.00 92.25 178 ARG A C 1
ATOM 1483 O O . ARG A 1 178 ? -8.430 -9.653 20.700 1.00 92.25 178 ARG A O 1
ATOM 1490 N N . GLU A 1 179 ? -9.334 -10.310 18.752 1.00 92.44 179 GLU A N 1
ATOM 1491 C CA . GLU A 1 179 ? -8.241 -9.789 17.910 1.00 92.44 179 GLU A CA 1
ATOM 1492 C C . GLU A 1 179 ? -8.334 -8.266 17.722 1.00 92.44 179 GLU A C 1
ATOM 1494 O O . GLU A 1 179 ? -7.321 -7.578 17.754 1.00 92.44 179 GLU A O 1
ATOM 1499 N N . GLU A 1 180 ? -9.545 -7.721 17.635 1.00 95.06 180 GLU A N 1
ATOM 1500 C CA . GLU A 1 180 ? -9.807 -6.281 17.526 1.00 95.06 180 GLU A CA 1
ATOM 1501 C C . GLU A 1 180 ? -9.419 -5.544 18.820 1.00 95.06 180 GLU A C 1
ATOM 1503 O O . GLU A 1 180 ? -8.765 -4.505 18.790 1.00 95.06 180 GLU A O 1
ATOM 1508 N N . LYS A 1 181 ? -9.694 -6.150 19.981 1.00 94.44 181 LYS A N 1
ATOM 1509 C CA . LYS A 1 181 ? -9.232 -5.664 21.289 1.00 94.44 181 LYS A CA 1
ATOM 1510 C C . LYS A 1 181 ? -7.713 -5.583 21.394 1.00 94.44 181 LYS A C 1
ATOM 1512 O O . LYS A 1 181 ? -7.205 -4.748 22.138 1.00 94.44 181 LYS A O 1
ATOM 1517 N N . LYS A 1 182 ? -6.963 -6.457 20.708 1.00 95.00 182 LYS A N 1
ATOM 1518 C CA . LYS A 1 182 ? -5.492 -6.357 20.698 1.00 95.00 182 LYS A CA 1
ATOM 1519 C C . LYS A 1 182 ? -5.048 -5.081 19.992 1.00 95.00 182 LYS A C 1
ATOM 1521 O O . LYS A 1 182 ? -4.164 -4.414 20.512 1.00 95.00 182 LYS A O 1
ATOM 1526 N N . LEU A 1 183 ? -5.694 -4.733 18.877 1.00 94.75 183 LEU A N 1
ATOM 1527 C CA . LEU A 1 183 ? -5.440 -3.487 18.151 1.00 94.75 183 LEU A CA 1
ATOM 1528 C C . LEU A 1 183 ? -5.794 -2.261 19.000 1.00 94.75 183 LEU A C 1
ATOM 1530 O O . LEU A 1 183 ? -4.994 -1.336 19.088 1.00 94.75 183 LEU A O 1
ATOM 1534 N N . LEU A 1 184 ? -6.935 -2.283 19.698 1.00 94.06 184 LEU A N 1
ATOM 1535 C CA . LEU A 1 184 ? -7.288 -1.214 20.637 1.00 94.06 184 LEU A CA 1
ATOM 1536 C C . LEU A 1 184 ? -6.231 -1.064 21.742 1.00 94.06 184 LEU A C 1
ATOM 1538 O O . LEU A 1 184 ? -5.773 0.039 22.019 1.00 94.06 184 LEU A O 1
ATOM 1542 N N . LYS A 1 185 ? -5.793 -2.170 22.353 1.00 93.38 185 LYS A N 1
ATOM 1543 C CA . LYS A 1 185 ? -4.746 -2.141 23.386 1.00 93.38 185 LYS A CA 1
ATOM 1544 C C . LYS A 1 185 ? -3.422 -1.608 22.852 1.00 93.38 185 LYS A C 1
ATOM 1546 O O . LYS A 1 185 ? -2.804 -0.795 23.523 1.00 93.38 185 LYS A O 1
ATOM 1551 N N . GLU A 1 186 ? -3.014 -2.034 21.661 1.00 93.69 186 GLU A N 1
ATOM 1552 C CA . GLU A 1 186 ? -1.801 -1.546 20.999 1.00 93.69 186 GLU A CA 1
ATOM 1553 C C . GLU A 1 186 ? -1.842 -0.031 20.774 1.00 93.69 186 GLU A C 1
ATOM 1555 O O . GLU A 1 186 ? -0.851 0.645 21.038 1.00 93.69 186 GLU A O 1
ATOM 1560 N N . TYR A 1 187 ? -2.992 0.509 20.362 1.00 93.00 187 TYR A N 1
ATOM 1561 C CA . TYR A 1 187 ? -3.184 1.952 20.223 1.00 93.00 187 TYR A CA 1
ATOM 1562 C C . TYR A 1 187 ? -3.106 2.695 21.568 1.00 93.00 187 TYR A C 1
ATOM 1564 O O . TYR A 1 187 ? -2.554 3.792 21.644 1.00 93.00 187 TYR A O 1
ATOM 1572 N N . LEU A 1 188 ? -3.633 2.093 22.639 1.00 91.56 188 LEU A N 1
ATOM 1573 C CA . LEU A 1 188 ? -3.676 2.693 23.976 1.00 91.56 188 LEU A CA 1
ATOM 1574 C C . LEU A 1 188 ? -2.345 2.628 24.740 1.00 91.56 188 LEU A C 1
ATOM 1576 O O . LEU A 1 188 ? -2.106 3.490 25.583 1.00 91.56 188 LEU A O 1
ATOM 1580 N N . GLU A 1 189 ? -1.477 1.642 24.482 1.00 90.12 189 GLU A N 1
ATOM 1581 C CA . GLU A 1 189 ? -0.164 1.510 25.145 1.00 90.12 189 GLU A CA 1
ATOM 1582 C C . GLU A 1 189 ? 0.642 2.828 25.171 1.00 90.12 189 GLU A C 1
ATOM 1584 O O . GLU A 1 189 ? 1.001 3.266 26.267 1.00 90.12 189 GLU A O 1
ATOM 1589 N N . PRO A 1 190 ? 0.882 3.522 24.037 1.00 86.81 190 PRO A N 1
ATOM 1590 C CA . PRO A 1 190 ? 1.621 4.787 24.029 1.00 86.81 190 PRO A CA 1
ATOM 1591 C C . PRO A 1 190 ? 0.851 5.980 24.626 1.00 86.81 190 PRO A C 1
ATOM 1593 O O . PRO A 1 190 ? 1.450 7.028 24.862 1.00 86.81 190 PRO A O 1
ATOM 1596 N N . LEU A 1 191 ? -0.463 5.868 24.858 1.00 84.38 191 LEU A N 1
ATOM 1597 C CA . LEU A 1 191 ? -1.301 6.957 25.384 1.00 84.38 191 LEU A CA 1
ATOM 1598 C C . LEU A 1 191 ? -1.313 7.020 26.920 1.00 84.38 191 LEU A C 1
ATOM 1600 O O . LEU A 1 191 ? -1.656 8.060 27.485 1.00 84.38 191 LEU A O 1
ATOM 1604 N N . ARG A 1 192 ? -0.856 5.954 27.596 1.00 71.75 192 ARG A N 1
ATOM 1605 C CA . ARG A 1 192 ? -0.823 5.838 29.067 1.00 71.75 192 ARG A CA 1
ATOM 1606 C C . ARG A 1 192 ? -0.068 6.960 29.787 1.00 71.75 192 ARG A C 1
ATOM 1608 O O . ARG A 1 192 ? -0.272 7.137 30.983 1.00 71.75 192 ARG A O 1
ATOM 1615 N N . GLU A 1 193 ? 0.793 7.700 29.090 1.00 62.62 193 GLU A N 1
ATOM 1616 C CA . GLU A 1 193 ? 1.709 8.668 29.702 1.00 62.62 193 GLU A CA 1
ATOM 1617 C C . GLU A 1 193 ? 1.232 10.132 29.734 1.00 62.62 193 GLU A C 1
ATOM 1619 O O . GLU A 1 193 ? 1.948 10.919 30.341 1.00 62.62 193 GLU A O 1
ATOM 1624 N N . ALA A 1 194 ? 0.075 10.503 29.146 1.00 57.28 194 ALA A N 1
ATOM 1625 C CA . ALA A 1 194 ? -0.682 11.767 29.391 1.00 57.28 194 ALA A CA 1
ATOM 1626 C C . ALA A 1 194 ? -1.612 12.181 28.221 1.00 57.28 194 ALA A C 1
ATOM 1628 O O . ALA A 1 194 ? -1.882 13.372 28.045 1.00 57.28 194 ALA A O 1
ATOM 1629 N N . LYS A 1 195 ? -2.077 11.256 27.372 1.00 66.31 195 LYS A N 1
ATOM 1630 C CA . LYS A 1 195 ? -2.964 11.608 26.252 1.00 66.31 195 LYS A CA 1
ATOM 1631 C C . LYS A 1 195 ? -4.347 10.996 26.431 1.00 66.31 195 LYS A C 1
ATOM 1633 O O . LYS A 1 195 ? -4.462 9.800 26.671 1.00 66.31 195 LYS A O 1
ATOM 1638 N N . GLU A 1 196 ? -5.363 11.833 26.266 1.00 82.62 196 GLU A N 1
ATOM 1639 C CA . GLU A 1 196 ? -6.767 11.429 26.187 1.00 82.62 196 GLU A CA 1
ATOM 1640 C C . GLU A 1 196 ? -6.995 10.590 24.923 1.00 82.62 196 GLU A C 1
ATOM 1642 O O . GLU A 1 196 ? -6.423 10.862 23.856 1.00 82.62 196 GLU A O 1
ATOM 1647 N N . PHE A 1 197 ? -7.813 9.548 25.040 1.00 89.06 197 PHE A N 1
ATOM 1648 C CA . PHE A 1 197 ? -8.217 8.736 23.904 1.00 89.06 197 PHE A CA 1
ATOM 1649 C C . PHE A 1 197 ? -9.050 9.563 22.920 1.00 89.06 197 PHE A C 1
ATOM 1651 O O . PHE A 1 197 ? -10.012 10.240 23.277 1.00 89.06 197 PHE A O 1
ATOM 1658 N N . ASN A 1 198 ? -8.691 9.466 21.641 1.00 88.88 198 ASN A N 1
ATOM 1659 C CA . ASN A 1 198 ? -9.403 10.109 20.549 1.00 88.88 198 ASN A CA 1
ATOM 1660 C C . ASN A 1 198 ? -9.907 9.042 19.574 1.00 88.88 198 ASN A C 1
ATOM 1662 O O . ASN A 1 198 ? -9.106 8.399 18.892 1.00 88.88 198 ASN A O 1
ATOM 1666 N N . LEU A 1 199 ? -11.231 8.894 19.471 1.00 90.88 199 LEU A N 1
ATOM 1667 C CA . LEU A 1 199 ? -11.867 7.915 18.587 1.00 90.88 199 LEU A CA 1
ATOM 1668 C C . LEU A 1 199 ? -11.478 8.104 17.113 1.00 90.88 199 LEU A C 1
ATOM 1670 O O . LEU A 1 199 ? -11.138 7.136 16.440 1.00 90.88 199 LEU A O 1
ATOM 1674 N N . LEU A 1 200 ? -11.479 9.340 16.607 1.00 91.06 200 LEU A N 1
ATOM 1675 C CA . LEU A 1 200 ? -11.091 9.621 15.220 1.00 91.06 200 LEU A CA 1
ATOM 1676 C C . LEU A 1 200 ? -9.603 9.333 14.990 1.00 91.06 200 LEU A C 1
ATOM 1678 O O . LEU A 1 200 ? -9.223 8.805 13.949 1.00 91.06 200 LEU A O 1
ATOM 1682 N N . GLY A 1 201 ? -8.763 9.626 15.985 1.00 92.19 201 GLY A N 1
ATOM 1683 C CA . GLY A 1 201 ? -7.349 9.261 15.984 1.00 92.19 201 GLY A CA 1
ATOM 1684 C C . GLY A 1 201 ? -7.141 7.748 15.918 1.00 92.19 201 GLY A C 1
ATOM 1685 O O . GLY A 1 201 ? -6.298 7.281 15.153 1.00 92.19 201 GLY A O 1
ATOM 1686 N N . PHE A 1 202 ? -7.938 6.982 16.664 1.00 93.81 202 PHE A N 1
ATOM 1687 C CA . PHE A 1 202 ? -7.932 5.523 16.610 1.00 93.81 202 PHE A CA 1
ATOM 1688 C C . PHE A 1 202 ? -8.364 5.003 15.236 1.00 93.81 202 PHE A C 1
ATOM 1690 O O . PHE A 1 202 ? -7.678 4.161 14.664 1.00 93.81 202 PHE A O 1
ATOM 1697 N N . LEU A 1 203 ? -9.445 5.535 14.658 1.00 93.94 203 LEU A N 1
ATOM 1698 C CA . LEU A 1 203 ? -9.915 5.135 13.326 1.00 93.94 203 LEU A CA 1
ATOM 1699 C C . LEU A 1 203 ? -8.896 5.452 12.224 1.00 93.94 203 LEU A C 1
ATOM 1701 O O . LEU A 1 203 ? -8.677 4.632 11.333 1.00 93.94 203 LEU A O 1
ATOM 1705 N N . ASN A 1 204 ? -8.234 6.607 12.298 1.00 93.69 204 ASN A N 1
ATOM 1706 C CA . ASN A 1 204 ? -7.150 6.953 11.378 1.00 93.69 204 ASN A CA 1
ATOM 1707 C C . ASN A 1 204 ? -5.993 5.955 11.492 1.00 93.69 204 ASN A C 1
ATOM 1709 O O . ASN A 1 204 ? -5.529 5.435 10.481 1.00 93.69 204 ASN A O 1
ATOM 1713 N N . TRP A 1 205 ? -5.589 5.611 12.715 1.00 95.00 205 TRP A N 1
ATOM 1714 C CA . TRP A 1 205 ? -4.567 4.591 12.942 1.00 95.00 205 TRP A CA 1
ATOM 1715 C C . TRP A 1 205 ? -4.987 3.207 12.415 1.00 95.00 205 TRP A C 1
ATOM 1717 O O . TRP A 1 205 ? -4.182 2.506 11.804 1.00 95.00 205 TRP A O 1
ATOM 1727 N N . ILE A 1 206 ? -6.256 2.817 12.568 1.00 95.50 206 ILE A N 1
ATOM 1728 C CA . ILE A 1 206 ? -6.788 1.574 11.985 1.00 95.50 206 ILE A CA 1
ATOM 1729 C C . ILE A 1 206 ? -6.687 1.583 10.452 1.00 95.50 206 ILE A C 1
ATOM 1731 O O . ILE A 1 206 ? -6.284 0.574 9.869 1.00 95.50 206 ILE A O 1
ATOM 1735 N N . ASN A 1 207 ? -6.984 2.707 9.791 1.00 92.56 207 ASN A N 1
ATOM 1736 C CA . ASN A 1 207 ? -6.786 2.843 8.344 1.00 92.56 207 ASN A CA 1
ATOM 1737 C C . ASN A 1 207 ? -5.312 2.667 7.947 1.00 92.56 207 ASN A C 1
ATOM 1739 O O . ASN A 1 207 ? -5.020 1.955 6.987 1.00 92.56 207 ASN A O 1
ATOM 1743 N N . GLU A 1 208 ? -4.372 3.231 8.709 1.00 91.75 208 GLU A N 1
ATOM 1744 C CA . GLU A 1 208 ? -2.937 3.026 8.469 1.00 91.75 208 GLU A CA 1
ATOM 1745 C C . GLU A 1 208 ? -2.538 1.547 8.580 1.00 91.75 208 GLU A C 1
ATOM 1747 O O . GLU A 1 208 ? -1.779 1.046 7.745 1.00 91.75 208 GLU A O 1
ATOM 1752 N N . VAL A 1 209 ? -3.074 0.821 9.570 1.00 92.69 209 VAL A N 1
ATOM 1753 C CA . VAL A 1 209 ? -2.851 -0.628 9.717 1.00 92.69 209 VAL A CA 1
ATOM 1754 C C . VAL A 1 209 ? -3.377 -1.385 8.494 1.00 92.69 209 VAL A C 1
ATOM 1756 O O . VAL A 1 209 ? -2.663 -2.229 7.950 1.00 92.69 209 VAL A O 1
ATOM 1759 N N . ILE A 1 210 ? -4.580 -1.056 8.012 1.00 91.69 210 ILE A N 1
ATOM 1760 C CA . ILE A 1 210 ? -5.166 -1.671 6.809 1.00 91.69 210 ILE A CA 1
ATOM 1761 C C . ILE A 1 210 ? -4.282 -1.428 5.587 1.00 91.69 210 ILE A C 1
ATOM 1763 O O . ILE A 1 210 ? -3.991 -2.375 4.857 1.00 91.69 210 ILE A O 1
ATOM 1767 N N . THR A 1 211 ? -3.830 -0.193 5.369 1.00 87.88 211 THR A N 1
ATOM 1768 C CA . THR A 1 211 ? -2.974 0.168 4.230 1.00 87.88 211 THR A CA 1
ATOM 1769 C C . THR A 1 211 ? -1.630 -0.552 4.289 1.00 87.88 211 THR A C 1
ATOM 1771 O O . THR A 1 211 ? -1.161 -1.092 3.284 1.00 87.88 211 THR A O 1
ATOM 1774 N N . LYS A 1 212 ? -1.023 -0.619 5.477 1.00 88.12 212 LYS A N 1
ATOM 1775 C CA . LYS A 1 212 ? 0.273 -1.268 5.694 1.00 88.12 212 LYS A CA 1
ATOM 1776 C C . LYS A 1 212 ? 0.222 -2.778 5.483 1.00 88.12 212 LYS A C 1
ATOM 1778 O O . LYS A 1 212 ? 1.159 -3.354 4.937 1.00 88.12 212 LYS A O 1
ATOM 1783 N N . GLU A 1 213 ? -0.856 -3.413 5.922 1.00 89.00 213 GLU A N 1
ATOM 1784 C CA . GLU A 1 213 ? -0.977 -4.873 5.945 1.00 89.00 213 GLU A CA 1
ATOM 1785 C C . GLU A 1 213 ? -1.850 -5.425 4.822 1.00 89.00 213 GLU A C 1
ATOM 1787 O O . GLU A 1 213 ? -2.111 -6.631 4.784 1.00 89.00 213 GLU A O 1
ATOM 1792 N N . SER A 1 214 ? -2.280 -4.563 3.897 1.00 90.06 214 SER A N 1
ATOM 1793 C CA . SER A 1 214 ? -3.138 -4.948 2.787 1.00 90.06 214 SER A CA 1
ATOM 1794 C C . SER A 1 214 ? -2.497 -6.063 1.955 1.00 90.06 214 SER A C 1
ATOM 1796 O O . SER A 1 214 ? -1.413 -5.874 1.395 1.00 90.06 214 SER A O 1
ATOM 1798 N N . PRO A 1 215 ? -3.162 -7.226 1.826 1.00 91.81 215 PRO A N 1
ATOM 1799 C CA . PRO A 1 215 ? -2.746 -8.269 0.901 1.00 91.81 215 PRO A CA 1
ATOM 1800 C C . PRO A 1 215 ? -3.181 -7.968 -0.535 1.00 91.81 215 PRO A C 1
ATOM 1802 O O . PRO A 1 215 ? -2.844 -8.737 -1.431 1.00 91.81 215 PRO A O 1
ATOM 1805 N N . ILE A 1 216 ? -3.952 -6.899 -0.750 1.00 93.56 216 ILE A N 1
ATOM 1806 C CA . ILE A 1 216 ? -4.528 -6.540 -2.042 1.00 93.56 216 ILE A CA 1
ATOM 1807 C C . ILE A 1 216 ? -3.504 -5.743 -2.846 1.00 93.56 216 ILE A C 1
ATOM 1809 O O . ILE A 1 216 ? -2.944 -4.766 -2.344 1.00 93.56 216 ILE A O 1
ATOM 1813 N N . LEU A 1 217 ? -3.301 -6.153 -4.093 1.00 95.06 217 LEU A N 1
ATOM 1814 C CA . LEU A 1 217 ? -2.599 -5.391 -5.115 1.00 95.06 217 LEU A CA 1
ATOM 1815 C C . LEU A 1 217 ? -3.637 -4.571 -5.881 1.00 95.06 217 LEU A C 1
ATOM 1817 O O . LEU A 1 217 ? -4.499 -5.133 -6.552 1.00 95.06 217 LEU A O 1
ATOM 1821 N N . MET A 1 218 ? -3.569 -3.247 -5.761 1.00 94.81 218 MET A N 1
ATOM 1822 C CA . MET A 1 218 ? -4.419 -2.338 -6.529 1.00 94.81 218 MET A CA 1
ATOM 1823 C C . MET A 1 218 ? -3.677 -1.897 -7.787 1.00 94.81 218 MET A C 1
ATOM 1825 O O . MET A 1 218 ? -2.614 -1.286 -7.687 1.00 94.81 218 MET A O 1
ATOM 1829 N N . ALA A 1 219 ? -4.233 -2.212 -8.952 1.00 95.25 219 ALA A N 1
ATOM 1830 C CA . ALA A 1 219 ? -3.728 -1.817 -10.259 1.00 95.25 219 ALA A CA 1
ATOM 1831 C C . ALA A 1 219 ? -4.611 -0.707 -10.842 1.00 95.25 219 ALA A C 1
ATOM 1833 O O . ALA A 1 219 ? -5.793 -0.921 -11.090 1.00 95.25 219 ALA A O 1
ATOM 1834 N N . TYR A 1 220 ? -4.037 0.469 -11.067 1.00 94.31 220 TYR A N 1
ATOM 1835 C CA . TYR A 1 220 ? -4.689 1.610 -11.700 1.00 94.31 220 TYR A CA 1
ATOM 1836 C C . TYR A 1 220 ? -4.330 1.655 -13.186 1.00 94.31 220 TYR A C 1
ATOM 1838 O O . TYR A 1 220 ? -3.145 1.666 -13.543 1.00 94.31 220 TYR A O 1
ATOM 1846 N N . LEU A 1 221 ? -5.358 1.662 -14.033 1.00 92.88 221 LEU A N 1
ATOM 1847 C CA . LEU A 1 221 ? -5.267 1.485 -15.484 1.00 92.88 221 LEU A CA 1
ATOM 1848 C C . LEU A 1 221 ? -5.949 2.641 -16.216 1.00 92.88 221 LEU A C 1
ATOM 1850 O O . LEU A 1 221 ? -6.950 3.178 -15.746 1.00 92.88 221 LEU A O 1
ATOM 1854 N N . GLY A 1 222 ? -5.417 2.990 -17.387 1.00 88.19 222 GLY A N 1
ATOM 1855 C CA . GLY A 1 222 ? -5.936 4.080 -18.219 1.00 88.19 222 GLY A CA 1
ATOM 1856 C C . GLY A 1 222 ? -7.139 3.715 -19.088 1.00 88.19 222 GLY A C 1
ATOM 1857 O O . GLY A 1 222 ? -7.782 4.597 -19.650 1.00 88.19 222 GLY A O 1
ATOM 1858 N N . GLU A 1 223 ? -7.470 2.429 -19.204 1.00 87.69 223 GLU A N 1
ATOM 1859 C CA . GLU A 1 223 ? -8.594 1.939 -20.004 1.00 87.69 223 GLU A CA 1
ATOM 1860 C C . GLU A 1 223 ? -9.612 1.224 -19.109 1.00 87.69 223 GLU A C 1
ATOM 1862 O O . GLU A 1 223 ? -9.250 0.475 -18.207 1.00 87.69 223 GLU A O 1
ATOM 1867 N N . LYS A 1 224 ? -10.908 1.475 -19.335 1.00 88.25 224 LYS A N 1
ATOM 1868 C CA . LYS A 1 224 ? -11.989 0.931 -18.488 1.00 88.25 224 LYS A CA 1
ATOM 1869 C C . LYS A 1 224 ? -12.192 -0.571 -18.640 1.00 88.25 224 LYS A C 1
ATOM 1871 O O . LYS A 1 224 ? -12.681 -1.201 -17.709 1.00 88.25 224 LYS A O 1
ATOM 1876 N N . ASP A 1 225 ? -11.866 -1.095 -19.814 1.00 89.12 225 ASP A N 1
ATOM 1877 C CA . ASP A 1 225 ? -12.109 -2.489 -20.178 1.00 89.12 225 ASP A CA 1
ATOM 1878 C C . ASP A 1 225 ? -10.892 -3.382 -19.880 1.00 89.12 225 ASP A C 1
ATOM 1880 O O . ASP A 1 225 ? -10.966 -4.599 -20.048 1.00 89.12 225 ASP A O 1
ATOM 1884 N N . GLU A 1 226 ? -9.776 -2.800 -19.426 1.00 89.25 226 GLU A N 1
ATOM 1885 C CA . GLU A 1 226 ? -8.615 -3.566 -18.981 1.00 89.25 226 GLU A CA 1
ATOM 1886 C C . GLU A 1 226 ? -8.847 -4.136 -17.581 1.00 89.25 226 GLU A C 1
ATOM 1888 O O . GLU A 1 226 ? -9.101 -3.412 -16.617 1.00 89.25 226 GLU A O 1
ATOM 1893 N N . ASP A 1 227 ? -8.699 -5.453 -17.464 1.00 92.06 227 ASP A N 1
ATOM 1894 C CA . ASP A 1 227 ? -8.784 -6.159 -16.196 1.00 92.06 227 ASP A CA 1
ATOM 1895 C C . ASP A 1 227 ? -7.741 -7.274 -16.141 1.00 92.06 227 ASP A C 1
ATOM 1897 O O . ASP A 1 227 ? -7.662 -8.122 -17.024 1.00 92.06 227 ASP A O 1
ATOM 1901 N N . TYR A 1 228 ? -6.963 -7.271 -15.065 1.00 93.81 228 TYR A N 1
ATOM 1902 C CA . TYR A 1 228 ? -5.914 -8.237 -14.746 1.00 93.81 228 TYR A CA 1
ATOM 1903 C C . TYR A 1 228 ? -6.207 -9.005 -13.449 1.00 93.81 228 TYR A C 1
ATOM 1905 O O . TYR A 1 228 ? -5.335 -9.686 -12.907 1.00 93.81 228 TYR A O 1
ATOM 1913 N N . SER A 1 229 ? -7.440 -8.931 -12.940 1.00 92.75 229 SER A N 1
ATOM 1914 C CA . SER A 1 229 ? -7.861 -9.627 -11.715 1.00 92.75 229 SER A CA 1
ATOM 1915 C C . SER A 1 229 ? -7.791 -11.159 -11.848 1.00 92.75 229 SER A C 1
ATOM 1917 O O . SER A 1 229 ? -7.761 -11.869 -10.849 1.00 92.75 229 SER A O 1
ATOM 1919 N N . TYR A 1 230 ? -7.695 -11.689 -13.075 1.00 93.75 230 TYR A N 1
ATOM 1920 C CA . TYR A 1 230 ? -7.479 -13.117 -13.341 1.00 93.75 230 TYR A CA 1
ATOM 1921 C C . TYR A 1 230 ? -6.075 -13.620 -12.964 1.00 93.75 230 TYR A C 1
ATOM 1923 O O . TYR A 1 230 ? -5.880 -14.830 -12.862 1.00 93.75 230 TYR A O 1
ATOM 1931 N N . ILE A 1 231 ? -5.089 -12.729 -12.783 1.00 93.62 231 ILE A N 1
ATOM 1932 C CA . ILE A 1 231 ? -3.705 -13.117 -12.461 1.00 93.62 231 ILE A CA 1
ATOM 1933 C C . ILE A 1 231 ? -3.630 -13.742 -11.061 1.00 93.62 231 ILE A C 1
ATOM 1935 O O . ILE A 1 231 ? -2.925 -14.733 -10.867 1.00 93.62 231 ILE A O 1
ATOM 1939 N N . ALA A 1 232 ? -4.346 -13.170 -10.089 1.00 92.44 232 ALA A N 1
ATOM 1940 C CA . ALA A 1 232 ? -4.456 -13.696 -8.733 1.00 92.44 232 ALA A CA 1
ATOM 1941 C C . ALA A 1 232 ? -5.671 -13.103 -8.004 1.00 92.44 232 ALA A C 1
ATOM 1943 O O . ALA A 1 232 ? -6.015 -11.942 -8.209 1.00 92.44 232 ALA A O 1
ATOM 1944 N N . ASP A 1 233 ? -6.244 -13.859 -7.061 1.00 91.75 233 ASP A N 1
ATOM 1945 C CA . ASP A 1 233 ? -7.446 -13.478 -6.293 1.00 91.75 233 ASP A CA 1
ATOM 1946 C C . ASP A 1 233 ? -7.318 -12.156 -5.511 1.00 91.75 233 ASP A C 1
ATOM 1948 O O . ASP A 1 233 ? -8.309 -11.576 -5.069 1.00 91.75 233 ASP A O 1
ATOM 1952 N N . ASN A 1 234 ? -6.090 -11.700 -5.262 1.00 92.75 234 ASN A N 1
ATOM 1953 C CA . ASN A 1 234 ? -5.793 -10.479 -4.521 1.00 92.75 234 ASN A CA 1
ATOM 1954 C C . ASN A 1 234 ? -5.446 -9.283 -5.421 1.00 92.75 234 ASN A C 1
ATOM 1956 O O . ASN A 1 234 ? -5.035 -8.250 -4.891 1.00 92.75 234 ASN A O 1
ATOM 1960 N N . VAL A 1 235 ? -5.584 -9.408 -6.742 1.00 95.75 235 VAL A N 1
ATOM 1961 C CA . VAL A 1 235 ? -5.414 -8.310 -7.699 1.00 95.75 235 VAL A CA 1
ATOM 1962 C C . VAL A 1 235 ? -6.766 -7.645 -7.933 1.00 95.75 235 VAL A C 1
ATOM 1964 O O . VAL A 1 235 ? -7.751 -8.313 -8.228 1.00 95.75 235 VAL A O 1
ATOM 1967 N N . ILE A 1 236 ? -6.810 -6.322 -7.787 1.00 95.00 236 ILE A N 1
ATOM 1968 C CA . ILE A 1 236 ? -7.993 -5.509 -8.073 1.00 95.00 236 ILE A CA 1
ATOM 1969 C C . ILE A 1 236 ? -7.598 -4.414 -9.052 1.00 95.00 236 ILE A C 1
ATOM 1971 O O . ILE A 1 236 ? -6.726 -3.597 -8.751 1.00 95.00 236 ILE A O 1
ATOM 1975 N N . CYS A 1 237 ? -8.276 -4.376 -10.195 1.00 94.44 237 CYS A N 1
ATOM 1976 C CA . CYS A 1 237 ? -8.083 -3.347 -11.206 1.00 94.44 237 CYS A CA 1
ATOM 1977 C C . CYS A 1 237 ? -9.068 -2.190 -11.006 1.00 94.44 237 CYS A C 1
ATOM 1979 O O . CYS A 1 237 ? -10.248 -2.394 -10.716 1.00 94.44 237 CYS A O 1
ATOM 1981 N N . GLN A 1 238 ? -8.575 -0.962 -11.133 1.00 94.12 238 GLN A N 1
ATOM 1982 C CA . GLN A 1 238 ? -9.361 0.261 -11.060 1.00 94.12 238 GLN A CA 1
ATOM 1983 C C . GLN A 1 238 ? -9.013 1.164 -12.237 1.00 94.12 238 GLN A C 1
ATOM 1985 O O . GLN A 1 238 ? -7.846 1.385 -12.550 1.00 94.12 238 GLN A O 1
ATOM 1990 N N . PHE A 1 239 ? -10.038 1.719 -12.872 1.00 93.19 239 PHE A N 1
ATOM 1991 C CA . PHE A 1 239 ? -9.852 2.729 -13.902 1.00 93.19 239 PHE A CA 1
ATOM 1992 C C . PHE A 1 239 ? -9.427 4.064 -13.274 1.00 93.19 239 PHE A C 1
ATOM 1994 O O . PHE A 1 239 ? -10.111 4.581 -12.388 1.00 93.19 239 PHE A O 1
ATOM 2001 N N . ASP A 1 240 ? -8.337 4.639 -13.773 1.00 90.38 240 ASP A N 1
ATOM 2002 C CA . ASP A 1 240 ? -7.854 5.979 -13.452 1.00 90.38 240 ASP A CA 1
ATOM 2003 C C . ASP A 1 240 ? -7.734 6.785 -14.749 1.00 90.38 240 ASP A C 1
ATOM 2005 O O . ASP A 1 240 ? -6.839 6.563 -15.562 1.00 90.38 240 ASP A O 1
ATOM 2009 N N . SER A 1 241 ? -8.628 7.760 -14.931 1.00 88.75 241 SER A N 1
ATOM 2010 C CA . SER A 1 241 ? -8.654 8.608 -16.128 1.00 88.75 241 SER A CA 1
ATOM 2011 C C . SER A 1 241 ? -7.402 9.464 -16.314 1.00 88.75 241 SER A C 1
ATOM 2013 O O . SER A 1 241 ? -7.223 10.027 -17.386 1.00 88.75 241 SER A O 1
ATOM 2015 N N . ASN A 1 242 ? -6.576 9.634 -15.277 1.00 87.44 242 ASN A N 1
ATOM 2016 C CA . ASN A 1 242 ? -5.334 10.393 -15.386 1.00 87.44 242 ASN A CA 1
ATOM 2017 C C . ASN A 1 242 ? -4.196 9.562 -15.997 1.00 87.44 242 ASN A C 1
ATOM 2019 O O . ASN A 1 242 ? -3.226 10.131 -16.498 1.00 87.44 242 ASN A O 1
ATOM 2023 N N . VAL A 1 243 ? -4.296 8.231 -15.944 1.00 86.50 243 VAL A N 1
ATOM 2024 C CA . VAL A 1 243 ? -3.352 7.324 -16.597 1.00 86.50 243 VAL A CA 1
ATOM 2025 C C . VAL A 1 243 ? -3.694 7.282 -18.085 1.00 86.50 243 VAL A C 1
ATOM 2027 O O . VAL A 1 243 ? -4.759 6.818 -18.470 1.00 86.50 243 VAL A O 1
ATOM 2030 N N . CYS A 1 244 ? -2.791 7.765 -18.936 1.00 82.81 244 CYS A N 1
ATOM 2031 C CA . CYS A 1 244 ? -2.918 7.618 -20.386 1.00 82.81 244 CYS A CA 1
ATOM 2032 C C . CYS A 1 244 ? -2.405 6.261 -20.856 1.00 82.81 244 CYS A C 1
ATOM 2034 O O . CYS A 1 244 ? -3.058 5.594 -21.650 1.00 82.81 244 CYS A O 1
ATOM 2036 N N . GLU A 1 245 ? -1.215 5.870 -20.396 1.00 84.06 245 GLU A N 1
ATOM 2037 C CA . GLU A 1 245 ? -0.558 4.622 -20.793 1.00 84.06 245 GLU A CA 1
ATOM 2038 C C . GLU A 1 245 ? 0.145 3.970 -19.602 1.00 84.06 245 GLU A C 1
ATOM 2040 O O . GLU A 1 245 ? 0.461 4.630 -18.611 1.00 84.06 245 GLU A O 1
ATOM 2045 N N . GLY A 1 246 ? 0.413 2.668 -19.706 1.00 87.94 246 GLY A N 1
ATOM 2046 C CA . GLY A 1 246 ? 1.074 1.897 -18.655 1.00 87.94 246 GLY A CA 1
ATOM 2047 C C . GLY A 1 246 ? 0.149 1.520 -17.497 1.00 87.94 246 GLY A C 1
ATOM 2048 O O . GLY A 1 246 ? -1.051 1.317 -17.682 1.00 87.94 246 GLY A O 1
ATOM 2049 N N . ILE A 1 247 ? 0.735 1.348 -16.312 1.00 91.81 247 ILE A N 1
ATOM 2050 C CA . ILE A 1 247 ? 0.045 0.852 -15.118 1.00 91.81 247 ILE A CA 1
ATOM 2051 C C . ILE A 1 247 ? 0.670 1.449 -13.857 1.00 91.81 247 ILE A C 1
ATOM 2053 O O . ILE A 1 247 ? 1.893 1.564 -13.742 1.00 91.81 247 ILE A O 1
ATOM 2057 N N . ARG A 1 248 ? -0.170 1.803 -12.886 1.00 93.88 248 ARG A N 1
ATOM 2058 C CA . ARG A 1 248 ? 0.267 2.217 -11.551 1.00 93.88 248 ARG A CA 1
ATOM 2059 C C . ARG A 1 248 ? -0.206 1.186 -10.538 1.00 93.88 248 ARG A C 1
ATOM 2061 O O . ARG A 1 248 ? -1.393 0.908 -10.451 1.00 93.88 248 ARG A O 1
ATOM 2068 N N . ILE A 1 249 ? 0.705 0.627 -9.752 1.00 94.25 249 ILE A N 1
ATOM 2069 C CA . ILE A 1 249 ? 0.399 -0.453 -8.811 1.00 94.25 249 ILE A CA 1
ATOM 2070 C C . ILE A 1 249 ? 0.688 -0.003 -7.383 1.00 94.25 249 ILE A C 1
ATOM 2072 O O . ILE A 1 249 ? 1.769 0.505 -7.085 1.00 94.25 249 ILE A O 1
ATOM 2076 N N . VAL A 1 250 ? -0.261 -0.238 -6.479 1.00 93.00 250 VAL A N 1
ATOM 2077 C CA . VAL A 1 250 ? -0.086 -0.075 -5.034 1.00 93.00 250 VAL A CA 1
ATOM 2078 C C . VAL A 1 250 ? -0.188 -1.441 -4.370 1.00 93.00 250 VAL A C 1
ATOM 2080 O O . VAL A 1 250 ? -1.212 -2.116 -4.467 1.00 93.00 250 VAL A O 1
ATOM 2083 N N . TYR A 1 251 ? 0.878 -1.858 -3.688 1.00 92.25 251 TYR A N 1
ATOM 2084 C CA . TYR A 1 251 ? 0.937 -3.156 -3.022 1.00 92.25 251 TYR A CA 1
ATOM 2085 C C . TYR A 1 251 ? 1.823 -3.105 -1.776 1.00 92.25 251 TYR A C 1
ATOM 2087 O O . TYR A 1 251 ? 2.940 -2.598 -1.836 1.00 92.25 251 TYR A O 1
ATOM 2095 N N . GLN A 1 252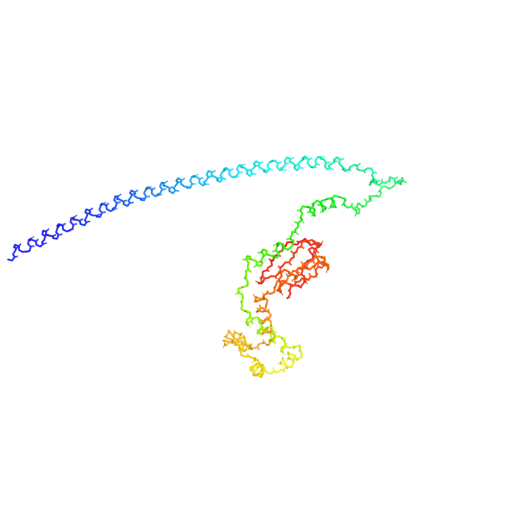 ? 1.329 -3.616 -0.641 1.00 88.31 252 GLN A N 1
ATOM 2096 C CA . GLN A 1 252 ? 2.044 -3.637 0.649 1.00 88.31 252 GLN A CA 1
ATOM 2097 C C . GLN A 1 252 ? 2.689 -2.284 1.024 1.00 88.31 252 GLN A C 1
ATOM 2099 O O . GLN A 1 252 ? 3.876 -2.211 1.352 1.00 88.31 252 GLN A O 1
ATOM 2104 N N . ASN A 1 253 ? 1.915 -1.194 0.937 1.00 86.19 253 ASN A N 1
ATOM 2105 C CA . ASN A 1 253 ? 2.376 0.178 1.201 1.00 86.19 253 ASN A CA 1
ATOM 2106 C C . ASN A 1 253 ? 3.553 0.644 0.314 1.00 86.19 253 ASN A C 1
ATOM 2108 O O . ASN A 1 253 ? 4.363 1.482 0.714 1.00 86.19 253 ASN A O 1
ATOM 2112 N N . ARG A 1 254 ? 3.674 0.083 -0.894 1.00 89.06 254 ARG A N 1
ATOM 2113 C CA . ARG A 1 254 ? 4.636 0.505 -1.916 1.00 89.06 254 ARG A CA 1
ATOM 2114 C C . ARG A 1 254 ? 3.911 0.892 -3.192 1.00 89.06 254 ARG A C 1
ATOM 2116 O O . ARG A 1 254 ? 2.941 0.248 -3.582 1.00 89.06 254 ARG A O 1
ATOM 2123 N N . LEU A 1 255 ? 4.421 1.938 -3.830 1.00 92.12 255 LEU A N 1
ATOM 2124 C CA . LEU A 1 255 ? 3.969 2.419 -5.125 1.00 92.12 255 LEU A CA 1
ATOM 2125 C C . LEU A 1 255 ? 4.969 1.977 -6.197 1.00 92.12 255 LEU A C 1
ATOM 2127 O O . LEU A 1 255 ? 6.157 2.283 -6.096 1.00 92.12 255 LEU A O 1
ATOM 2131 N N . TYR A 1 256 ? 4.472 1.294 -7.220 1.00 92.25 256 TYR A N 1
ATOM 2132 C CA . TYR A 1 256 ? 5.207 0.928 -8.423 1.00 92.25 256 TYR A CA 1
ATOM 2133 C C . TYR A 1 256 ? 4.554 1.649 -9.597 1.00 92.25 256 TYR A C 1
ATOM 2135 O O . TYR A 1 256 ? 3.429 1.329 -9.978 1.00 92.25 256 TYR A O 1
ATOM 2143 N N . ASP A 1 257 ? 5.227 2.669 -10.117 1.00 91.31 257 ASP A N 1
ATOM 2144 C CA . ASP A 1 257 ? 4.664 3.541 -11.140 1.00 91.31 257 ASP A CA 1
ATOM 2145 C C . ASP A 1 257 ? 5.362 3.310 -12.482 1.00 91.31 257 ASP A C 1
ATOM 2147 O O . ASP A 1 257 ? 6.526 3.671 -12.659 1.00 91.31 257 ASP A O 1
ATOM 2151 N N . TYR A 1 258 ? 4.633 2.685 -13.403 1.00 88.94 258 TYR A N 1
ATOM 2152 C CA . TYR A 1 258 ? 5.017 2.485 -14.799 1.00 88.94 258 TYR A CA 1
ATOM 2153 C C . TYR A 1 258 ? 4.070 3.247 -15.732 1.00 88.94 258 TYR A C 1
ATOM 2155 O O . TYR A 1 258 ? 3.921 2.879 -16.896 1.00 88.94 258 TYR A O 1
ATOM 2163 N N . SER A 1 259 ? 3.371 4.259 -15.213 1.00 87.69 259 SER A N 1
ATOM 2164 C CA . SER A 1 259 ? 2.326 4.964 -15.942 1.00 87.69 259 SER A CA 1
ATOM 2165 C C . SER A 1 259 ? 2.799 6.289 -16.538 1.00 87.69 259 SER A C 1
ATOM 2167 O O . SER A 1 259 ? 3.694 6.970 -16.029 1.00 87.69 259 SER A O 1
ATOM 2169 N N . VAL A 1 260 ? 2.172 6.655 -17.651 1.00 84.12 260 VAL A N 1
ATOM 2170 C CA . VAL A 1 260 ? 2.297 7.955 -18.307 1.00 84.12 260 VAL A CA 1
ATOM 2171 C C . VAL A 1 260 ? 0.986 8.698 -18.094 1.00 84.12 260 VAL A C 1
ATOM 2173 O O . VAL A 1 260 ? -0.079 8.167 -18.402 1.00 84.12 260 VAL A O 1
ATOM 2176 N N . TYR A 1 261 ? 1.062 9.921 -17.573 1.00 83.00 261 TYR A N 1
ATOM 2177 C CA . TYR A 1 261 ? -0.109 10.710 -17.181 1.00 83.00 261 TYR A CA 1
ATOM 2178 C C . TYR A 1 261 ? -0.464 11.791 -18.210 1.00 83.00 261 TYR A C 1
ATOM 2180 O O . TYR A 1 261 ? 0.437 12.405 -18.785 1.00 83.00 261 TYR A O 1
ATOM 2188 N N . GLU A 1 262 ? -1.759 12.091 -18.368 1.00 68.88 262 GLU A N 1
ATOM 2189 C CA . GLU A 1 262 ? -2.260 13.134 -19.288 1.00 68.88 262 GLU A CA 1
ATOM 2190 C C . GLU A 1 262 ? -1.826 14.539 -18.852 1.00 68.88 262 GLU A C 1
ATOM 2192 O O . GLU A 1 262 ? -1.450 15.401 -19.647 1.00 68.88 262 GLU A O 1
ATOM 2197 N N . SER A 1 263 ? -1.861 14.785 -17.544 1.00 65.75 263 SER A N 1
ATOM 2198 C CA . SER A 1 263 ? -1.439 16.040 -16.947 1.00 65.75 263 SER A CA 1
ATOM 2199 C C . SER A 1 263 ? -0.927 15.770 -15.543 1.00 65.75 263 SER A C 1
ATOM 2201 O O . SER A 1 263 ? -1.603 15.141 -14.732 1.00 65.75 263 SER A O 1
ATOM 2203 N N . ARG A 1 264 ? 0.240 16.324 -15.197 1.00 55.38 264 ARG A N 1
ATOM 2204 C CA . ARG A 1 264 ? 0.660 16.441 -13.793 1.00 55.38 264 ARG A CA 1
ATOM 2205 C C . ARG A 1 264 ? -0.186 17.508 -13.095 1.00 55.38 264 ARG A C 1
ATOM 2207 O O . ARG A 1 264 ? 0.339 18.518 -12.626 1.00 55.38 264 ARG A O 1
ATOM 2214 N N . ARG A 1 265 ? -1.503 17.318 -13.012 1.00 51.41 265 ARG A N 1
ATOM 2215 C CA . ARG A 1 265 ? -2.261 17.970 -11.947 1.00 51.41 265 ARG A CA 1
ATOM 2216 C C . ARG A 1 265 ? -1.650 17.463 -10.647 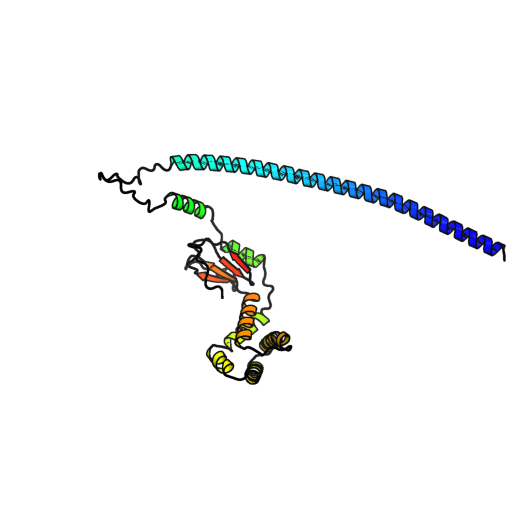1.00 51.41 265 ARG A C 1
ATOM 2218 O O . ARG A 1 265 ? -1.385 16.271 -10.511 1.00 51.41 265 ARG A O 1
ATOM 2225 N N . ARG A 1 266 ? -1.330 18.374 -9.722 1.00 45.31 266 ARG A N 1
ATOM 2226 C CA . ARG A 1 266 ? -0.991 17.966 -8.354 1.00 45.31 266 ARG A CA 1
ATOM 2227 C C . ARG A 1 266 ? -2.138 17.067 -7.908 1.00 45.31 266 ARG A C 1
ATOM 2229 O O . ARG A 1 266 ? -3.272 17.533 -7.913 1.00 45.31 266 ARG A O 1
ATOM 2236 N N . ASN A 1 267 ? -1.843 15.802 -7.620 1.00 41.84 267 ASN A N 1
ATOM 2237 C CA . ASN A 1 267 ? -2.794 14.877 -7.019 1.00 41.84 267 ASN A CA 1
ATOM 2238 C C . ASN A 1 267 ? -3.172 15.448 -5.646 1.00 41.84 267 ASN A C 1
ATOM 2240 O O . ASN A 1 267 ? -2.536 15.158 -4.636 1.00 41.84 267 ASN A O 1
ATOM 2244 N N . GLU A 1 268 ? -4.153 16.342 -5.629 1.00 40.53 268 GLU A N 1
ATOM 2245 C CA . GLU A 1 268 ? -4.998 16.566 -4.472 1.00 40.53 268 GLU A CA 1
ATOM 2246 C C . GLU A 1 268 ? -5.796 15.267 -4.315 1.00 40.53 268 GLU A C 1
ATOM 2248 O O . GLU A 1 268 ? -6.282 14.730 -5.307 1.00 40.53 268 GLU A O 1
ATOM 2253 N N . TYR A 1 269 ? -5.865 14.737 -3.096 1.00 39.28 269 TYR A N 1
ATOM 2254 C CA . TYR A 1 269 ? -6.431 13.426 -2.740 1.00 39.28 269 TYR A CA 1
ATOM 2255 C C . TYR A 1 269 ? -5.477 12.233 -2.914 1.00 39.28 269 TYR A C 1
ATOM 2257 O O . TYR A 1 269 ? -5.687 11.310 -3.696 1.00 39.28 269 TYR A O 1
ATOM 2265 N N . ILE A 1 270 ? -4.438 12.235 -2.076 1.00 36.72 270 ILE A N 1
ATOM 2266 C CA . ILE A 1 270 ? -3.971 11.012 -1.418 1.00 36.72 270 ILE A CA 1
ATOM 2267 C C . ILE A 1 270 ? -4.508 11.104 0.015 1.00 36.72 270 ILE A C 1
ATOM 2269 O O . ILE A 1 270 ? -4.007 11.913 0.795 1.00 36.72 270 ILE A O 1
ATOM 2273 N N . TYR A 1 271 ? -5.555 10.340 0.317 1.00 36.16 271 TYR A N 1
ATOM 2274 C CA . TYR A 1 271 ? -5.989 10.016 1.677 1.00 36.16 271 TYR A CA 1
ATOM 2275 C C . TYR A 1 271 ? -6.134 8.503 1.765 1.00 36.16 271 TYR A C 1
ATOM 2277 O O . TYR A 1 271 ? -6.781 7.940 0.853 1.00 36.16 271 TYR A O 1
#

Secondary structure (DSSP, 8-state):
-HHHHHHHHHHHHHHHHHHHHHHHHHHHHHHHHHHHHHHHHHHHHHHHHHHHHHHHHHHHHHHHHHHHHHHHHHHHHHHHTT-GGGPPP----SS-------S-HHHHHHHHHHHHH----HHHHHHHHHHHS---S-HHHHHHHHHHHHHS-HHHHHHHHTS-HHHHHHHHHHHS-HHHHHHHHHHHGGGTTT----HHHHHHHHHHHHHHH---EEEEESSTT---TTS-TTEEEEE-TTEEESEEEEETTEEEE--EES---------

Radius of gyration: 37.03 Å; Cα contacts (8 Å, |Δi|>4): 175; chains: 1; bounding box: 95×69×99 Å

Foldseek 3Di:
DVVVVVVVVVVVVVVVVVVVVVVVVVVVVVVVVVVVVVVVVVVVVVVVVVVVVVVVVVVVVVVVVVVVVVVVVVVVVVVVVPPPPPDDDDDDDPDDDPDPPPDDPVVVVVVVVVVVVPPDPQLVVVVCCCVVPPQPFDPLLLVLLVVVPVVCDPVNVVVLQVDDQVVSVVVCVVPRDPSNVVLVVVVCVVCVPPHGDDPVVSNVVSVVSNLQNQQAKEKEDCDPPDDDCVSDVRYDYDYDVQFPDDIWIRHNNDIDDPTDGPDPPPPPDPD

pLDDT: mean 82.04, std 14.46, range [36.16, 95.75]

Solvent-accessible surface area (backbone atoms only — not comparable to full-atom values): 15734 Å² total; per-residue (Å²): 112,69,72,60,53,53,52,52,53,51,53,52,51,52,52,54,52,49,50,56,52,53,51,54,55,50,51,56,52,47,54,52,51,50,51,52,50,53,53,51,52,51,52,53,48,52,54,52,51,49,52,51,52,52,49,50,52,53,50,51,51,53,50,50,53,51,54,48,50,52,51,53,53,54,54,52,51,64,65,60,74,66,59,82,88,76,62,80,77,85,73,94,57,103,62,92,68,87,73,78,79,85,70,63,66,64,58,56,54,51,49,51,50,50,53,69,70,58,75,68,61,62,68,59,51,52,51,49,48,52,71,75,55,60,90,82,61,50,66,67,59,26,52,29,37,52,47,50,53,65,68,51,32,75,67,51,45,55,58,45,69,74,48,58,62,75,55,38,54,49,52,50,62,70,73,45,50,80,67,37,44,49,54,53,48,62,65,45,61,80,31,76,84,82,52,82,84,48,70,70,61,50,54,52,50,38,50,52,48,33,51,53,26,35,79,48,34,41,36,37,26,41,45,84,86,66,74,60,40,85,80,39,96,45,37,45,61,42,70,33,87,54,30,64,40,57,39,36,35,41,43,59,75,39,80,48,79,60,52,42,64,77,61,90,63,79,77,78,84,84,127